Protein AF-A0A8T6N6T1-F1 (afdb_monomer)

Radius of gyration: 83.85 Å; Cα contacts (8 Å, |Δi|>4): 347; chains: 1; bounding box: 150×53×202 Å

Secondary structure (DSSP, 8-state):
------EEEEESSSPPTTSS-TTEEEEETTTTEEEEEETTTTEEEE-S-----GGGS-GGGS-HHHHHHH--SS-TT---HHHHHHHHHHHHHHHHHHHHHHHHHHHHHHHHHHHHHHHHHHHHHHHHHHHHHHHHHHHHHHHHHHHHHHHHHHHHHHHHHHHHHHHHHHHHHHHHHHHHTT-EEEEEEETTTTEEEEE-HHHHHTT--BTSPPPPP-TTTTTEEEEEEE-EE-TTS----SS-TTTTTEEPTT-EEEE-SSS-EEEE----S---TTTS-S-TTSSHHHHHHHHTT--TT-----PPPP-

Mean predicted aligned error: 17.95 Å

Sequence (311 aa):
MANTTIISKVGSGKPATGQLQQGEIGIDIEGKKIWTWSSKDNDFIALSGGDINWNQIDPETFPDEITNILFPDGNPDYVDLTLLKAQVESNTGRIDALEAVVGDATGGLVKELEELKGKVNTNTANISKNTGDISGLSGRVGSAELAIEANYAAIELNAGDISTNAAEIERLEALINNSMTGLVLGGEYDAFQNKVVTCTNEGFAAGLKIGEALPAPSEATKGIYVIVTVEGPLSGTGTRAPNREEDGTIAHVGDWLVSDGIHGWLLFELGQQEVTFGMIGGSPYDNKALKDALDAKIDVDGTIVCGTYSS

Structure (mmCIF, N/CA/C/O backbone):
data_AF-A0A8T6N6T1-F1
#
_entry.id   AF-A0A8T6N6T1-F1
#
loop_
_atom_site.group_PDB
_atom_site.id
_atom_site.type_symbol
_atom_site.label_atom_id
_atom_site.label_alt_id
_atom_site.label_comp_id
_atom_site.label_asym_id
_atom_site.label_entity_id
_atom_site.label_seq_id
_atom_site.pdbx_PDB_ins_code
_atom_site.Cartn_x
_atom_site.Cartn_y
_atom_site.Cartn_z
_atom_site.occupancy
_atom_site.B_iso_or_equiv
_atom_site.auth_seq_id
_atom_site.auth_comp_id
_atom_site.auth_asym_id
_atom_site.auth_atom_id
_atom_site.pdbx_PDB_model_num
ATOM 1 N N . MET A 1 1 ? -72.575 13.798 122.031 1.00 49.69 1 MET A N 1
ATOM 2 C CA . MET A 1 1 ? -71.931 12.649 121.363 1.00 49.69 1 MET A CA 1
ATOM 3 C C . MET A 1 1 ? -70.988 12.037 122.376 1.00 49.69 1 MET A C 1
ATOM 5 O O . MET A 1 1 ? -70.246 12.791 122.992 1.00 49.69 1 MET A O 1
ATOM 9 N N . ALA A 1 2 ? -71.109 10.741 122.661 1.00 59.53 2 ALA A N 1
ATOM 10 C CA . ALA A 1 2 ? -70.215 10.093 123.616 1.00 59.53 2 ALA A CA 1
ATOM 11 C C . ALA A 1 2 ? -68.794 10.114 123.041 1.00 59.53 2 ALA A C 1
ATOM 13 O O . ALA A 1 2 ? -68.594 9.709 121.895 1.00 59.53 2 ALA A O 1
ATOM 14 N N . ASN A 1 3 ? -67.825 10.616 123.807 1.00 69.88 3 ASN A N 1
ATOM 15 C CA . ASN A 1 3 ? -66.425 10.546 123.407 1.00 69.88 3 ASN A CA 1
ATOM 16 C C . ASN A 1 3 ? -66.057 9.065 123.286 1.00 69.88 3 ASN A C 1
ATOM 18 O O . ASN A 1 3 ? -66.109 8.330 124.270 1.00 69.88 3 ASN A O 1
ATOM 22 N N . THR A 1 4 ? -65.746 8.622 122.070 1.00 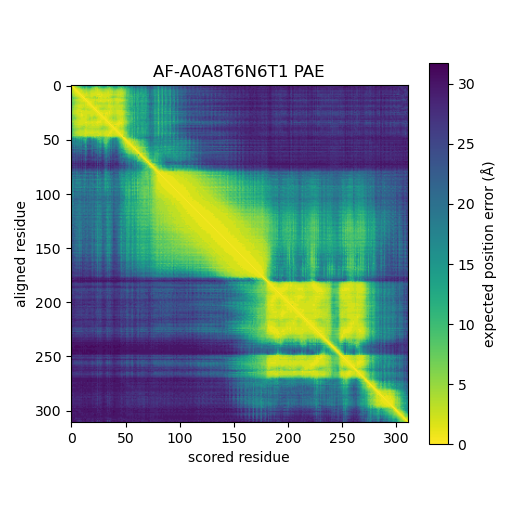78.00 4 THR A N 1
ATOM 23 C CA . THR A 1 4 ? -65.255 7.264 121.841 1.00 78.00 4 THR A CA 1
ATOM 24 C C . THR A 1 4 ? -63.750 7.292 122.038 1.00 78.00 4 THR A C 1
ATOM 26 O O . THR A 1 4 ? -63.032 7.926 121.268 1.00 78.00 4 THR A O 1
ATOM 29 N N . THR A 1 5 ? -63.278 6.637 123.093 1.00 79.75 5 THR A N 1
ATOM 30 C CA . THR A 1 5 ? -61.847 6.489 123.353 1.00 79.75 5 THR A CA 1
ATOM 31 C C . THR A 1 5 ? -61.359 5.231 122.652 1.00 79.75 5 THR A C 1
ATOM 33 O O . THR A 1 5 ? -61.767 4.130 123.014 1.00 79.75 5 THR A O 1
ATOM 36 N N . ILE A 1 6 ? -60.482 5.391 121.663 1.00 82.44 6 ILE A N 1
ATOM 37 C CA . ILE A 1 6 ? -59.757 4.268 121.063 1.00 82.44 6 ILE A CA 1
ATOM 38 C C . ILE A 1 6 ? -58.488 4.054 121.879 1.00 82.44 6 ILE A C 1
ATOM 40 O O . ILE A 1 6 ? -57.682 4.971 122.039 1.00 82.44 6 ILE A O 1
ATOM 44 N N . ILE A 1 7 ? -58.321 2.842 122.400 1.00 86.19 7 ILE A N 1
ATOM 45 C CA . ILE A 1 7 ? -57.118 2.452 123.128 1.00 86.19 7 ILE A CA 1
ATOM 46 C C . ILE A 1 7 ? -56.202 1.721 122.151 1.00 86.19 7 ILE A C 1
ATOM 48 O O . ILE A 1 7 ? -56.531 0.639 121.660 1.00 86.19 7 ILE A O 1
ATOM 52 N N . SER A 1 8 ? -55.044 2.322 121.893 1.00 88.88 8 SER A N 1
ATOM 53 C CA . SER A 1 8 ? -53.993 1.725 121.074 1.00 88.88 8 SER A CA 1
ATOM 54 C C . SER A 1 8 ? -52.876 1.203 121.965 1.00 88.88 8 SER A C 1
ATOM 56 O O . SER A 1 8 ? -52.362 1.923 122.822 1.00 88.88 8 SER A O 1
ATOM 58 N N . LYS A 1 9 ? -52.478 -0.047 121.739 1.00 91.81 9 LYS A N 1
ATOM 59 C CA . LYS A 1 9 ? -51.336 -0.689 122.388 1.00 91.81 9 LYS A CA 1
ATOM 60 C C . LYS A 1 9 ? -50.293 -1.021 121.336 1.00 91.81 9 LYS A C 1
ATOM 62 O O . LYS A 1 9 ? -50.621 -1.448 120.234 1.00 91.81 9 LYS A O 1
ATOM 67 N N . VAL A 1 10 ? -49.032 -0.811 121.676 1.00 88.88 10 VAL A N 1
ATOM 68 C CA . VAL A 1 10 ? -47.911 -0.966 120.750 1.00 88.88 10 VAL A CA 1
ATOM 69 C C . VAL A 1 10 ? -46.999 -2.070 121.262 1.00 88.88 10 VAL A C 1
ATOM 71 O O . VAL A 1 10 ? -46.703 -2.115 122.456 1.00 88.88 10 VAL A O 1
ATOM 74 N N . GLY A 1 11 ? -46.559 -2.949 120.365 1.00 89.62 11 GLY A N 1
ATOM 75 C CA . GLY A 1 11 ? -45.642 -4.039 120.681 1.00 89.62 11 GLY A CA 1
ATOM 76 C C . GLY A 1 11 ? -44.867 -4.532 119.459 1.00 89.62 11 GLY A C 1
ATOM 77 O O . GLY A 1 11 ? -45.033 -4.034 118.345 1.00 89.62 11 GLY A O 1
ATOM 78 N N . SER A 1 12 ? -43.997 -5.509 119.694 1.00 86.62 12 SER A N 1
ATOM 79 C CA . SER A 1 12 ? -43.176 -6.191 118.689 1.00 86.62 12 SER A CA 1
ATOM 80 C C . SER A 1 12 ? -43.637 -7.649 118.578 1.00 86.62 12 SER A C 1
ATOM 82 O O . SER A 1 12 ? -43.345 -8.454 119.466 1.00 86.62 12 SER A O 1
ATOM 84 N N . GLY A 1 13 ? -44.417 -7.961 117.538 1.00 86.88 13 GLY A N 1
ATOM 85 C CA . GLY A 1 13 ? -45.045 -9.262 117.285 1.00 86.88 13 GLY A CA 1
ATOM 86 C C . GLY A 1 13 ? -46.577 -9.280 117.437 1.00 86.88 13 GLY A C 1
ATOM 87 O O . GLY A 1 13 ? -47.185 -8.356 117.987 1.00 86.88 13 GLY A O 1
ATOM 88 N N . LYS A 1 14 ? -47.215 -10.367 116.963 1.00 89.44 14 LYS A N 1
ATOM 89 C CA . LYS A 1 14 ? -48.659 -10.622 117.152 1.00 89.44 14 LYS A CA 1
ATOM 90 C C . LYS A 1 14 ? -48.977 -10.609 118.661 1.00 89.44 14 LYS A C 1
ATOM 92 O O . LYS A 1 14 ? -48.315 -11.338 119.402 1.00 89.44 14 LYS A O 1
ATOM 97 N N . PRO A 1 15 ? -49.982 -9.841 119.126 1.00 91.06 15 PRO A N 1
ATOM 98 C CA . PRO A 1 15 ? -50.353 -9.815 120.540 1.00 91.06 15 PRO A CA 1
ATOM 99 C C . PRO A 1 15 ? -50.695 -11.215 121.075 1.00 91.06 15 PRO A C 1
ATOM 101 O O . PRO A 1 15 ? -51.321 -12.016 120.379 1.00 91.06 15 PRO A O 1
ATOM 104 N N . ALA A 1 16 ? -50.298 -11.515 122.312 1.00 89.44 16 ALA A N 1
ATOM 105 C CA . ALA A 1 16 ? -50.643 -12.760 122.998 1.00 89.44 16 ALA A CA 1
ATOM 106 C C . ALA A 1 16 ? -52.022 -12.667 123.673 1.00 89.44 16 ALA A C 1
ATOM 108 O O . ALA A 1 16 ? -52.497 -11.577 124.006 1.00 89.44 16 ALA A O 1
ATOM 109 N N . THR A 1 17 ? -52.673 -13.811 123.906 1.00 85.25 17 THR A N 1
ATOM 110 C CA . THR A 1 17 ? -54.003 -13.880 124.533 1.00 85.25 17 THR A CA 1
ATOM 111 C C . THR A 1 17 ? -54.052 -13.077 125.837 1.00 85.25 17 THR A C 1
ATOM 113 O O . THR A 1 17 ? -53.202 -13.233 126.711 1.00 85.25 17 THR A O 1
ATOM 116 N N . GLY A 1 18 ? -55.054 -12.202 125.957 1.00 82.44 18 GLY A N 1
ATOM 117 C CA . GLY A 1 18 ? -55.235 -11.313 127.109 1.00 82.44 18 GLY A CA 1
ATOM 118 C C . GLY A 1 18 ? -54.502 -9.967 127.022 1.00 82.44 18 GLY A C 1
ATOM 119 O O . GLY A 1 18 ? -54.732 -9.112 127.874 1.00 82.44 18 GLY A O 1
ATOM 120 N N . GLN A 1 19 ? -53.662 -9.735 126.005 1.00 88.69 19 GLN A N 1
ATOM 121 C CA . GLN A 1 19 ? -52.962 -8.452 125.836 1.00 88.69 19 GLN A CA 1
ATOM 122 C C . GLN A 1 19 ? -53.812 -7.368 125.155 1.00 88.69 19 GLN A C 1
ATOM 124 O O . GLN A 1 19 ? -53.632 -6.184 125.462 1.00 88.69 19 GLN A O 1
ATOM 129 N N . LEU A 1 20 ? -54.759 -7.755 124.292 1.00 88.81 20 LEU A N 1
ATOM 130 C CA . LEU A 1 20 ? -55.808 -6.866 123.779 1.00 88.81 20 LEU A CA 1
ATOM 131 C C . LEU A 1 20 ? -57.185 -7.322 124.253 1.00 88.81 20 LEU A C 1
ATOM 133 O O . LEU A 1 20 ? -57.474 -8.517 124.305 1.00 88.81 20 LEU A O 1
ATOM 137 N N . GLN A 1 21 ? -58.037 -6.349 124.542 1.00 88.38 21 GLN A N 1
ATOM 138 C CA . GLN A 1 21 ? -59.468 -6.522 124.741 1.00 88.38 21 GLN A CA 1
ATOM 139 C C . GLN A 1 21 ? -60.235 -6.111 123.479 1.00 88.38 21 GLN A C 1
ATOM 141 O O . GLN A 1 21 ? -59.702 -5.458 122.579 1.00 88.38 21 GLN A O 1
ATOM 146 N N . GLN A 1 22 ? -61.507 -6.503 123.398 1.00 85.56 22 GLN A N 1
ATOM 147 C CA . GLN A 1 22 ? -62.361 -6.111 122.280 1.00 85.56 22 GLN A CA 1
ATOM 148 C C . GLN A 1 22 ? -62.481 -4.581 122.211 1.00 85.56 22 GLN A C 1
ATOM 150 O O . GLN A 1 22 ? -62.764 -3.933 123.215 1.00 85.56 22 GLN A O 1
ATOM 155 N N . GLY A 1 23 ? -62.284 -4.019 121.017 1.00 81.31 23 GLY A N 1
ATOM 156 C CA . GLY A 1 23 ? -62.289 -2.569 120.795 1.00 81.31 23 GLY A CA 1
ATOM 157 C C . GLY A 1 23 ? -60.928 -1.890 120.990 1.00 81.31 23 GLY A C 1
ATOM 158 O O . GLY A 1 23 ? -60.810 -0.700 120.710 1.00 81.31 23 GLY A O 1
ATOM 159 N N . GLU A 1 24 ? -59.895 -2.628 121.408 1.00 91.12 24 GLU A N 1
ATOM 160 C CA . GLU A 1 24 ? -58.514 -2.143 121.409 1.00 91.12 24 GLU A CA 1
ATOM 161 C C . GLU A 1 24 ? -57.806 -2.468 120.084 1.00 91.12 24 GLU A C 1
ATOM 163 O O . GLU A 1 24 ? -58.109 -3.460 119.405 1.00 91.12 24 GLU A O 1
ATOM 168 N N . ILE A 1 25 ? -56.829 -1.630 119.733 1.00 91.19 25 ILE A N 1
ATOM 169 C CA . ILE A 1 25 ? -55.991 -1.799 118.544 1.00 91.19 25 ILE A CA 1
ATOM 170 C C . ILE A 1 25 ? -54.566 -2.127 118.984 1.00 91.19 25 ILE A C 1
ATOM 172 O O . ILE A 1 25 ? -53.943 -1.364 119.720 1.00 91.19 25 ILE A O 1
ATOM 176 N N . GLY A 1 26 ? -54.040 -3.254 118.513 1.00 91.56 26 GLY A N 1
ATOM 177 C CA . GLY A 1 26 ? -52.629 -3.602 118.633 1.00 91.56 26 GLY A CA 1
ATOM 178 C C . GLY A 1 26 ? -51.864 -3.170 117.397 1.00 91.56 26 GLY A C 1
ATOM 179 O O . GLY A 1 26 ? -52.211 -3.564 116.288 1.00 91.56 26 GLY A O 1
ATOM 180 N N . ILE A 1 27 ? -50.805 -2.396 117.576 1.00 89.94 27 ILE A N 1
ATOM 181 C CA . ILE A 1 27 ? -49.877 -2.046 116.504 1.00 89.94 27 ILE A CA 1
ATOM 182 C C . ILE A 1 27 ? -48.635 -2.912 116.685 1.00 89.94 27 ILE A C 1
ATOM 184 O O . ILE A 1 27 ? -47.878 -2.727 117.640 1.00 89.94 27 ILE A O 1
ATOM 188 N N . ASP A 1 28 ? -48.455 -3.862 115.772 1.00 89.56 28 ASP A N 1
ATOM 189 C CA . ASP A 1 28 ? -47.263 -4.694 115.675 1.00 89.56 28 ASP A CA 1
ATOM 190 C C . ASP A 1 28 ? -46.253 -3.995 114.763 1.00 89.56 28 ASP A C 1
ATOM 192 O O . ASP A 1 28 ? -46.389 -3.979 113.534 1.00 89.56 28 ASP A O 1
ATOM 196 N N . ILE A 1 29 ? -45.249 -3.380 115.386 1.00 85.12 29 ILE A N 1
ATOM 197 C CA . ILE A 1 29 ? -44.227 -2.603 114.678 1.00 85.12 29 ILE A CA 1
ATOM 198 C C . ILE A 1 29 ? -43.318 -3.516 113.849 1.00 85.12 29 ILE A C 1
ATOM 200 O O . ILE A 1 29 ? -42.903 -3.141 112.752 1.00 85.12 29 ILE A O 1
ATOM 204 N N . GLU A 1 30 ? -43.013 -4.709 114.354 1.00 86.56 30 GLU A N 1
ATOM 205 C CA . GLU A 1 30 ? -42.049 -5.616 113.731 1.00 86.56 30 GLU A CA 1
ATOM 206 C C . GLU A 1 30 ? -42.687 -6.387 112.571 1.00 86.56 30 GLU A C 1
ATOM 208 O O . GLU A 1 30 ? -42.145 -6.415 111.466 1.00 86.56 30 GLU A O 1
ATOM 213 N N . GLY A 1 31 ? -43.892 -6.920 112.783 1.00 81.38 31 GLY A N 1
ATOM 214 C CA . GLY A 1 31 ? -44.682 -7.576 111.744 1.00 81.38 31 GLY A CA 1
ATOM 215 C C . GLY A 1 31 ? -45.330 -6.611 110.749 1.00 81.38 31 GLY A C 1
ATOM 216 O O . GLY A 1 31 ? -45.895 -7.072 109.758 1.00 81.38 31 GLY A O 1
ATOM 217 N N . LYS A 1 32 ? -45.251 -5.290 110.993 1.00 86.88 32 LYS A N 1
ATOM 218 C CA . LYS A 1 32 ? -45.891 -4.211 110.212 1.00 86.88 32 LYS A CA 1
ATOM 219 C C . LYS A 1 32 ? -47.392 -4.435 110.012 1.00 86.88 32 LYS A C 1
ATOM 221 O O . LYS A 1 32 ? -47.942 -4.172 108.941 1.00 86.88 32 LYS A O 1
ATOM 226 N N . LYS A 1 33 ? -48.052 -4.940 111.053 1.00 88.00 33 LYS A N 1
ATOM 227 C CA . LYS A 1 33 ? -49.470 -5.304 111.034 1.00 88.00 33 LYS A CA 1
ATOM 228 C C . LYS A 1 33 ? -50.233 -4.584 112.133 1.00 88.00 33 LYS A C 1
ATOM 230 O O . LYS A 1 33 ? -49.709 -4.273 113.199 1.00 88.00 33 LYS A O 1
ATOM 235 N N . ILE A 1 34 ? -51.500 -4.328 111.861 1.00 91.12 34 ILE A N 1
ATO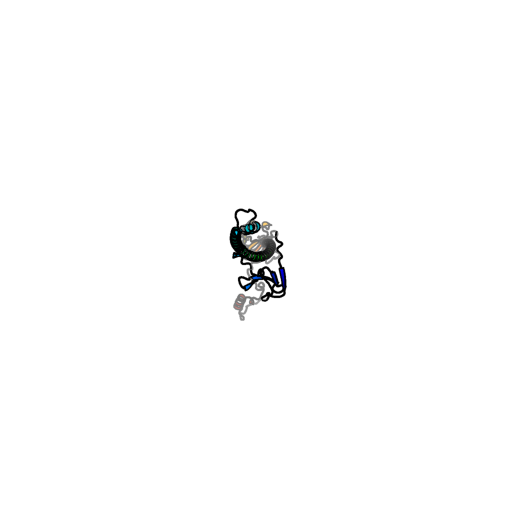M 236 C CA . ILE A 1 34 ? -52.461 -3.825 112.830 1.00 91.12 34 ILE A CA 1
ATOM 237 C C . ILE A 1 34 ? -53.355 -4.999 113.203 1.00 91.12 34 ILE A C 1
ATOM 239 O O . ILE A 1 34 ? -53.847 -5.704 112.326 1.00 91.12 34 ILE A O 1
ATOM 243 N N . TRP A 1 35 ? -53.555 -5.211 114.495 1.00 90.25 35 TRP A N 1
ATOM 244 C CA . TRP A 1 35 ? -54.325 -6.313 115.051 1.00 90.25 35 TRP A CA 1
ATOM 245 C C . TRP A 1 35 ? -55.493 -5.784 115.882 1.00 90.25 35 TRP A C 1
ATOM 247 O O . TRP A 1 35 ? -55.389 -4.745 116.534 1.00 90.25 35 TRP A O 1
ATOM 257 N N . THR A 1 36 ? -56.590 -6.529 115.926 1.00 91.62 36 THR A N 1
ATOM 258 C CA . THR A 1 36 ? -57.654 -6.336 116.922 1.00 91.62 36 THR A CA 1
ATOM 259 C C . THR A 1 36 ? -58.116 -7.683 117.468 1.00 91.62 36 THR A C 1
ATOM 261 O O . THR A 1 36 ? -57.915 -8.713 116.824 1.00 91.62 36 THR A O 1
ATOM 264 N N . TRP A 1 37 ? -58.703 -7.693 118.663 1.00 90.81 37 TRP A N 1
ATOM 265 C CA . TRP A 1 37 ? -59.234 -8.905 119.285 1.00 90.81 37 TRP A CA 1
ATOM 266 C C . TRP A 1 37 ? -60.720 -9.090 118.961 1.00 90.81 37 TRP A C 1
ATOM 268 O O . TRP A 1 37 ? -61.542 -8.225 119.280 1.00 90.81 37 TRP A O 1
ATOM 278 N N . SER A 1 38 ? -61.074 -10.240 118.379 1.00 87.31 38 SER A N 1
ATOM 279 C CA . SER A 1 38 ? -62.467 -10.651 118.189 1.00 87.31 38 SER A CA 1
ATOM 280 C C . SER A 1 38 ? -62.893 -11.550 119.344 1.00 87.31 38 SER A C 1
ATOM 282 O O . SER A 1 38 ? -62.460 -12.693 119.451 1.00 87.31 38 SER A O 1
ATOM 284 N N . SER A 1 39 ? -63.790 -11.062 120.203 1.00 83.12 39 SER A N 1
ATOM 285 C CA . SER A 1 39 ? -64.393 -11.886 121.262 1.00 83.12 39 SER A CA 1
ATOM 286 C C . SER A 1 39 ? -65.313 -12.978 120.710 1.00 83.12 39 SER A C 1
ATOM 288 O O . SER A 1 39 ? -65.540 -13.980 121.382 1.00 83.12 39 SER A O 1
ATOM 290 N N . LYS A 1 40 ? -65.827 -12.795 119.487 1.00 85.50 40 LYS A N 1
ATOM 291 C CA . LYS A 1 40 ? -66.682 -13.765 118.799 1.00 85.50 40 LYS A CA 1
ATOM 292 C C . LYS A 1 40 ? -65.887 -14.985 118.342 1.00 85.50 40 LYS A C 1
ATOM 294 O O . LYS A 1 40 ? -66.343 -16.108 118.531 1.00 85.50 40 LYS A O 1
ATOM 299 N N . ASP A 1 41 ? -64.716 -14.746 117.759 1.00 82.56 41 ASP A N 1
ATOM 300 C CA . ASP A 1 41 ? -63.878 -15.801 117.178 1.00 82.56 41 ASP A CA 1
ATOM 301 C C . ASP A 1 41 ? -62.783 -16.270 118.151 1.00 82.56 41 ASP A C 1
ATOM 303 O O . ASP A 1 41 ? -62.103 -17.259 117.894 1.00 82.56 41 ASP A O 1
ATOM 307 N N . ASN A 1 42 ? -62.640 -15.576 119.289 1.00 84.50 42 ASN A N 1
ATOM 308 C CA . ASN A 1 42 ? -61.633 -15.813 120.322 1.00 84.50 42 ASN A CA 1
ATOM 309 C C . ASN A 1 42 ? -60.192 -15.844 119.761 1.00 84.50 42 ASN A C 1
ATOM 311 O O . ASN A 1 42 ? -59.352 -16.612 120.234 1.00 84.50 42 ASN A O 1
ATOM 315 N N . ASP A 1 43 ? -59.918 -15.009 118.750 1.00 87.94 43 ASP A N 1
ATOM 316 C CA . ASP A 1 43 ? -58.611 -14.840 118.096 1.00 87.94 43 ASP A CA 1
ATOM 317 C C . ASP A 1 43 ? -58.400 -13.377 117.645 1.00 87.94 43 ASP A C 1
ATOM 319 O O . ASP A 1 43 ? -59.307 -12.535 117.668 1.00 87.94 43 ASP A O 1
ATOM 323 N N . PHE A 1 44 ? -57.171 -13.066 117.237 1.00 87.62 44 PHE A N 1
ATOM 324 C CA . PHE A 1 44 ? -56.762 -11.779 116.693 1.00 87.62 44 PHE A CA 1
ATOM 325 C C . PHE A 1 44 ? -56.944 -11.713 115.175 1.00 87.62 44 PHE A C 1
ATOM 327 O O . PHE A 1 44 ? -56.461 -12.575 114.440 1.00 87.62 44 PHE A O 1
ATOM 334 N N . ILE A 1 45 ? -57.535 -10.617 114.702 1.00 85.56 45 ILE A N 1
ATOM 335 C CA . ILE A 1 45 ? -57.734 -10.320 113.280 1.00 85.56 45 ILE A CA 1
ATOM 336 C C . ILE A 1 45 ? -56.681 -9.305 112.829 1.00 85.56 45 ILE A C 1
ATOM 338 O O . ILE A 1 45 ? -56.519 -8.263 113.469 1.00 85.56 45 ILE A O 1
ATOM 342 N N . ALA A 1 46 ? -55.980 -9.593 111.728 1.00 87.12 46 ALA A N 1
ATOM 343 C CA . ALA A 1 46 ? -55.094 -8.630 111.076 1.00 87.12 46 ALA A CA 1
ATOM 344 C C . ALA A 1 46 ? -55.926 -7.646 110.240 1.00 87.12 46 ALA A C 1
ATOM 346 O O . ALA A 1 46 ? -56.613 -8.046 109.305 1.00 87.12 46 ALA A O 1
ATOM 347 N N . LEU A 1 47 ? -55.854 -6.363 110.578 1.00 83.50 47 LEU A N 1
ATOM 348 C CA . LEU A 1 47 ? -56.520 -5.261 109.880 1.00 83.50 47 LEU A CA 1
ATOM 349 C C . LEU A 1 47 ? -55.635 -4.623 108.799 1.00 83.50 47 LEU A C 1
ATOM 351 O O . LEU A 1 47 ? -56.110 -3.802 108.020 1.00 83.50 47 LEU A O 1
ATOM 355 N N . SER A 1 48 ? -54.349 -4.976 108.744 1.00 78.88 48 SER A N 1
ATOM 356 C CA . SER A 1 48 ? -53.423 -4.523 107.705 1.00 78.88 48 SER A CA 1
ATOM 357 C C . SER A 1 48 ? -52.453 -5.630 107.280 1.00 78.88 48 SER A C 1
ATOM 359 O O . SER A 1 48 ? -52.285 -6.634 107.977 1.00 78.88 48 SER A O 1
ATOM 361 N N . GLY A 1 49 ? -51.814 -5.448 106.119 1.00 68.88 49 GLY A N 1
ATOM 362 C CA . GLY A 1 49 ? -50.766 -6.345 105.620 1.00 68.88 49 GLY A CA 1
ATOM 363 C C . GLY A 1 49 ? -51.262 -7.644 104.971 1.00 68.88 49 GLY A C 1
ATOM 364 O O . GLY A 1 49 ? -50.534 -8.635 105.002 1.00 68.88 49 GLY A O 1
ATOM 365 N N . GLY A 1 50 ? -52.484 -7.658 104.430 1.00 68.75 50 GLY A N 1
ATOM 366 C CA . GLY A 1 50 ? -52.931 -8.668 103.463 1.00 68.75 50 GLY A CA 1
ATOM 367 C C . GLY A 1 50 ? -52.716 -8.187 102.025 1.00 68.75 50 GLY A C 1
ATOM 368 O O . GLY A 1 50 ? -52.715 -6.978 101.784 1.00 68.75 50 GLY A O 1
ATOM 369 N N . ASP A 1 51 ? -52.540 -9.115 101.083 1.00 64.75 51 ASP A N 1
ATOM 370 C CA . ASP A 1 51 ? -52.557 -8.801 99.652 1.00 64.75 51 ASP A CA 1
ATOM 371 C C . ASP A 1 51 ? -53.915 -8.190 99.280 1.00 64.75 51 ASP A C 1
ATOM 373 O O . ASP A 1 51 ? -54.964 -8.688 99.699 1.00 64.75 51 ASP A O 1
ATOM 377 N N . ILE A 1 52 ? -53.907 -7.103 98.503 1.00 69.81 52 ILE A N 1
ATOM 378 C CA . ILE A 1 52 ? -55.145 -6.512 97.987 1.00 69.81 52 ILE A CA 1
ATOM 379 C C . ILE A 1 52 ? -55.767 -7.526 97.028 1.00 69.81 52 ILE A C 1
ATOM 381 O O . ILE A 1 52 ? -55.270 -7.750 95.924 1.00 69.81 52 ILE A O 1
ATOM 385 N N . ASN A 1 53 ? -56.866 -8.146 97.449 1.00 64.75 53 ASN A N 1
ATOM 386 C CA . ASN A 1 53 ? -57.683 -8.949 96.560 1.00 64.75 53 ASN A CA 1
ATOM 387 C C . ASN A 1 53 ? -58.532 -8.000 95.712 1.00 64.75 53 ASN A C 1
ATOM 389 O O . ASN A 1 53 ? -59.598 -7.558 96.138 1.00 64.75 53 ASN A O 1
ATOM 393 N N . TRP A 1 54 ? -58.045 -7.685 94.513 1.00 63.56 54 TRP A N 1
ATOM 394 C CA . TRP A 1 54 ? -58.704 -6.777 93.571 1.00 63.56 54 TRP A CA 1
ATOM 395 C C . TRP A 1 54 ? -60.148 -7.183 93.232 1.00 63.56 54 TRP A C 1
ATOM 397 O O . TRP A 1 54 ? -60.942 -6.319 92.889 1.00 63.56 54 TRP A O 1
ATOM 407 N N . ASN A 1 55 ? -60.533 -8.451 93.434 1.00 66.81 55 ASN A N 1
ATOM 408 C CA . ASN A 1 55 ? -61.915 -8.917 93.258 1.00 66.81 55 ASN A CA 1
ATOM 409 C C . ASN A 1 55 ? -62.889 -8.396 94.337 1.00 66.81 55 ASN A C 1
ATOM 411 O O . ASN A 1 55 ? -64.088 -8.642 94.243 1.00 66.81 55 ASN A O 1
ATOM 415 N N . GLN A 1 56 ? -62.387 -7.742 95.391 1.00 62.34 56 GLN A N 1
ATOM 416 C CA . GLN A 1 56 ? -63.192 -7.097 96.436 1.00 62.34 56 GLN A CA 1
ATOM 417 C C . GLN A 1 56 ? -63.404 -5.597 96.185 1.00 62.34 56 GLN A C 1
ATOM 419 O O . GLN A 1 56 ? -64.120 -4.957 96.953 1.00 62.34 56 GLN A O 1
ATOM 424 N N . ILE A 1 57 ? -62.777 -5.034 95.148 1.00 69.31 57 ILE A N 1
ATOM 425 C CA . ILE A 1 57 ? -62.976 -3.648 94.725 1.00 69.31 57 ILE A CA 1
ATOM 426 C C . ILE A 1 57 ? -64.009 -3.667 93.600 1.00 69.31 57 ILE A C 1
ATOM 428 O O . ILE A 1 57 ? -63.813 -4.338 92.590 1.00 69.31 57 ILE A O 1
ATOM 432 N N . AS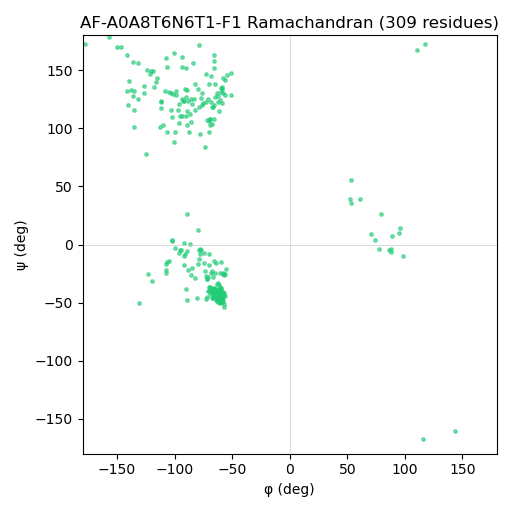P A 1 58 ? -65.121 -2.965 93.804 1.00 68.69 58 ASP A N 1
ATOM 433 C CA . ASP A 1 58 ? -66.194 -2.851 92.820 1.00 68.69 58 ASP A CA 1
ATOM 434 C C . ASP A 1 58 ? -65.693 -2.063 91.594 1.00 68.69 58 ASP A C 1
ATOM 436 O O . ASP A 1 58 ? -65.317 -0.894 91.749 1.00 68.69 58 ASP A O 1
ATOM 440 N N . PRO A 1 59 ? -65.668 -2.658 90.386 1.00 63.41 59 PRO A N 1
ATOM 441 C CA . PRO A 1 59 ? -65.212 -1.980 89.178 1.00 63.41 59 PRO A CA 1
ATOM 442 C C . PRO A 1 59 ? -66.000 -0.706 88.849 1.00 63.41 59 PRO A C 1
ATOM 444 O O . PRO A 1 59 ? -65.461 0.185 88.199 1.00 63.41 59 PRO A O 1
ATOM 447 N N . GLU A 1 60 ? -67.247 -0.584 89.317 1.00 64.19 60 GLU A N 1
ATOM 448 C CA . GLU A 1 60 ? -68.074 0.614 89.116 1.00 64.19 60 GLU A CA 1
ATOM 449 C C . GLU A 1 60 ? -67.686 1.778 90.045 1.00 64.19 60 GLU A C 1
ATOM 451 O O . GLU A 1 60 ? -68.205 2.884 89.917 1.00 64.19 60 GLU A O 1
ATOM 456 N N . THR A 1 61 ? -66.747 1.555 90.970 1.00 66.44 61 THR A N 1
ATOM 457 C CA . THR A 1 61 ? -66.227 2.583 91.889 1.00 66.44 61 THR A CA 1
ATOM 458 C C . THR A 1 61 ? -64.856 3.127 91.490 1.00 66.44 61 THR A C 1
ATOM 460 O O . THR A 1 61 ? -64.288 3.946 92.219 1.00 66.44 61 THR A O 1
ATOM 463 N N . PHE A 1 62 ? -64.309 2.704 90.343 1.00 64.75 62 PHE A N 1
ATOM 464 C CA . PHE A 1 62 ? -63.093 3.314 89.812 1.00 64.75 62 PHE A CA 1
ATOM 465 C C . PHE A 1 62 ? -63.353 4.792 89.466 1.00 64.75 62 PHE A C 1
ATOM 467 O O . PHE A 1 62 ? -64.324 5.081 88.771 1.00 64.75 62 PHE A O 1
ATOM 474 N N . PRO A 1 63 ? -62.497 5.730 89.915 1.00 65.94 63 PRO A N 1
ATOM 475 C CA . PRO A 1 63 ? -62.563 7.124 89.490 1.00 65.94 63 PRO A CA 1
ATOM 476 C C . PRO A 1 63 ? -62.508 7.244 87.965 1.00 65.94 63 PRO A C 1
ATOM 478 O O . PRO A 1 63 ? -61.786 6.481 87.314 1.00 65.94 63 PRO A O 1
ATOM 481 N N . ASP A 1 64 ? -63.213 8.228 87.407 1.00 59.47 64 ASP A N 1
ATOM 482 C CA . ASP A 1 64 ? -63.280 8.466 85.960 1.00 59.47 64 ASP A CA 1
ATOM 483 C C . ASP A 1 64 ? -61.889 8.678 85.329 1.00 59.47 64 ASP A C 1
ATOM 485 O O . ASP A 1 64 ? -61.659 8.378 84.155 1.00 59.47 64 ASP A O 1
ATOM 489 N N . GLU A 1 65 ? -60.910 9.150 86.110 1.00 61.66 65 GLU A N 1
ATOM 490 C CA . GLU A 1 65 ? -59.519 9.280 85.668 1.00 61.66 65 GLU A CA 1
ATOM 491 C C . GLU A 1 65 ? -58.820 7.926 85.440 1.00 61.66 65 GLU A C 1
ATOM 493 O O . GLU A 1 65 ? -57.873 7.850 84.658 1.00 61.66 65 GLU A O 1
ATOM 498 N N . ILE A 1 66 ? -59.282 6.856 86.097 1.00 57.97 66 ILE A N 1
ATOM 499 C CA . ILE A 1 66 ? -58.780 5.483 85.932 1.00 57.97 66 ILE A CA 1
ATOM 500 C C . ILE A 1 66 ? -59.556 4.755 84.825 1.00 57.97 66 I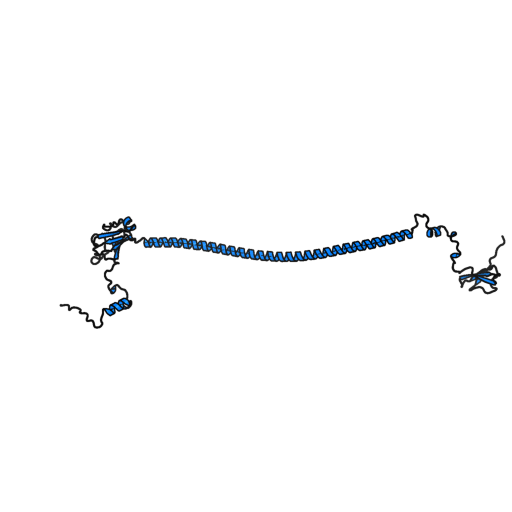LE A C 1
ATOM 502 O O . ILE A 1 66 ? -58.953 4.031 84.032 1.00 57.97 66 ILE A O 1
ATOM 506 N N . THR A 1 67 ? -60.871 4.963 84.711 1.00 53.59 67 THR A N 1
ATOM 507 C CA . THR A 1 67 ? -61.690 4.324 83.662 1.00 53.59 67 THR A CA 1
ATOM 508 C C . THR A 1 67 ? -61.425 4.900 82.268 1.00 53.59 67 THR A C 1
ATOM 510 O O . THR A 1 67 ? -61.444 4.136 81.306 1.00 53.59 67 THR A O 1
ATOM 513 N N . ASN A 1 68 ? -61.037 6.178 82.146 1.00 52.44 68 ASN A N 1
ATOM 514 C CA . ASN A 1 68 ? -60.575 6.787 80.884 1.00 52.44 68 ASN A CA 1
ATOM 515 C C . ASN A 1 68 ? -59.278 6.173 80.321 1.00 52.44 68 ASN A C 1
ATOM 517 O O . ASN A 1 68 ? -58.948 6.378 79.154 1.00 52.44 68 ASN A O 1
ATOM 521 N N . ILE A 1 69 ? -58.531 5.423 81.134 1.00 57.56 69 ILE A N 1
ATOM 522 C CA . ILE A 1 69 ? -57.375 4.640 80.676 1.00 57.56 69 ILE A CA 1
ATOM 523 C C . ILE A 1 69 ? -57.833 3.260 80.160 1.00 57.56 69 ILE A C 1
ATOM 525 O O . ILE A 1 69 ? -57.171 2.668 79.305 1.00 57.56 69 ILE A O 1
ATOM 529 N N . LEU A 1 70 ? -58.973 2.757 80.650 1.00 53.53 70 LEU A N 1
ATOM 530 C CA . LEU A 1 70 ? -59.398 1.361 80.529 1.00 53.53 70 LEU A CA 1
ATOM 531 C C . LEU A 1 70 ? -60.551 1.112 79.536 1.00 53.53 70 LEU A C 1
ATOM 533 O O . LEU A 1 70 ? -60.640 -0.008 79.035 1.00 53.53 70 LEU A O 1
ATOM 537 N N . PHE A 1 71 ? -61.408 2.097 79.225 1.00 58.84 71 PHE A N 1
ATOM 538 C CA . PHE A 1 71 ? -62.626 1.882 78.420 1.00 58.84 71 PHE A CA 1
ATOM 539 C C . PHE A 1 71 ? -62.828 2.965 77.332 1.00 58.84 71 PHE A C 1
ATOM 541 O O . PHE A 1 71 ? -62.997 4.138 77.668 1.00 58.84 71 PHE A O 1
ATOM 548 N N . PRO A 1 72 ? -62.787 2.610 76.030 1.00 56.31 72 PRO A N 1
ATOM 549 C CA . PRO A 1 72 ? -62.636 3.571 74.941 1.00 56.31 72 PRO A CA 1
ATOM 550 C C . PRO A 1 72 ? -63.960 3.896 74.236 1.00 56.31 72 PRO A C 1
ATOM 552 O O . PRO A 1 72 ? -64.261 3.331 73.189 1.00 56.31 72 PRO A O 1
ATOM 555 N N . ASP A 1 73 ? -64.698 4.894 74.719 1.00 52.06 73 ASP A N 1
ATOM 556 C CA . ASP A 1 73 ? -65.894 5.377 74.020 1.00 52.06 73 ASP A CA 1
ATOM 557 C C . ASP A 1 73 ? -65.783 6.894 73.767 1.00 52.06 73 ASP A C 1
ATOM 559 O O . ASP A 1 73 ? -66.388 7.719 74.446 1.00 52.06 73 ASP A O 1
ATOM 563 N N . GLY A 1 74 ? -64.991 7.276 72.753 1.00 58.41 74 GLY A N 1
ATOM 564 C CA . GLY A 1 74 ? -65.114 8.586 72.091 1.00 58.41 74 GLY A CA 1
ATOM 565 C C . GLY A 1 74 ? -64.204 9.733 72.552 1.00 58.41 74 GLY A C 1
ATOM 566 O O . GLY A 1 74 ? -64.461 10.873 72.167 1.00 58.41 74 GLY A O 1
ATOM 567 N N . ASN A 1 75 ? -63.137 9.479 73.317 1.00 59.72 75 ASN A N 1
ATOM 568 C CA . ASN A 1 75 ? -62.154 10.518 73.651 1.00 59.72 75 ASN A CA 1
ATOM 569 C C . ASN A 1 75 ? -61.120 10.699 72.507 1.00 59.72 75 ASN A C 1
ATOM 571 O O . ASN A 1 75 ? -60.358 9.767 72.244 1.00 59.72 75 ASN A O 1
ATOM 575 N N . PRO A 1 76 ? -61.056 11.865 71.828 1.00 58.66 76 PRO A N 1
ATOM 576 C CA . PRO A 1 76 ? -60.125 12.117 70.718 1.00 58.66 76 PRO A CA 1
ATOM 577 C C . PRO A 1 76 ? -58.642 12.133 71.123 1.00 58.66 76 PRO A C 1
ATOM 579 O O . PRO A 1 76 ? -57.786 12.041 70.245 1.00 58.66 76 PRO A O 1
ATOM 582 N N . ASP A 1 77 ? -58.337 12.207 72.423 1.00 59.41 77 ASP A N 1
ATOM 583 C CA . ASP A 1 77 ? -56.968 12.146 72.950 1.00 59.41 77 ASP A CA 1
ATOM 584 C C . ASP A 1 77 ? -56.525 10.709 73.311 1.00 59.41 77 ASP A C 1
ATOM 586 O O . ASP A 1 77 ? -55.405 10.500 73.783 1.00 59.41 77 ASP A O 1
ATOM 590 N N . TYR A 1 78 ? -57.381 9.700 73.085 1.00 66.62 78 TYR A N 1
ATOM 591 C CA . TYR A 1 78 ? -57.075 8.291 73.349 1.00 66.62 78 TYR A CA 1
ATOM 592 C C . TYR A 1 78 ? -56.462 7.595 72.125 1.00 66.62 78 TYR A C 1
ATOM 594 O O . TYR A 1 78 ? -56.971 7.684 71.007 1.00 66.62 78 TYR A O 1
ATOM 602 N N . VAL A 1 79 ? -55.383 6.838 72.342 1.00 69.94 79 VAL A N 1
ATOM 603 C CA . VAL A 1 79 ? -54.768 6.001 71.304 1.00 69.94 79 VAL A CA 1
ATOM 604 C C . VAL A 1 79 ? -55.406 4.616 71.333 1.00 69.94 79 VAL A C 1
ATOM 606 O O . VAL A 1 79 ? -55.154 3.828 72.243 1.00 69.94 79 VAL A O 1
ATOM 609 N N . ASP A 1 80 ? -56.185 4.286 70.304 1.00 79.56 80 ASP A N 1
ATOM 610 C CA . ASP A 1 80 ? -56.666 2.921 70.089 1.00 79.56 80 ASP A CA 1
ATOM 611 C C . ASP A 1 80 ? -55.487 1.997 69.733 1.00 79.56 80 ASP A C 1
ATOM 613 O O . ASP A 1 80 ? -54.962 1.997 68.613 1.00 79.56 80 ASP A O 1
ATOM 617 N N . LEU A 1 81 ? -55.063 1.192 70.708 1.00 83.56 81 LEU A N 1
ATOM 618 C CA . LEU A 1 81 ? -53.956 0.247 70.563 1.00 83.56 81 LEU A CA 1
ATOM 619 C C . LEU A 1 81 ? -54.245 -0.863 69.542 1.00 83.56 81 LEU A C 1
ATOM 621 O O . LEU A 1 81 ? -53.305 -1.419 68.972 1.00 83.56 81 LEU A O 1
ATOM 625 N N . THR A 1 82 ? -55.515 -1.176 69.276 1.00 85.56 82 THR A N 1
ATOM 626 C CA . THR A 1 82 ? -55.914 -2.175 68.275 1.00 85.56 82 THR A CA 1
ATOM 627 C C . THR A 1 82 ? -55.697 -1.630 66.869 1.00 85.56 82 THR A C 1
ATOM 629 O O . THR A 1 82 ? -55.073 -2.295 66.039 1.00 85.56 82 THR A O 1
ATOM 632 N N . LEU A 1 83 ? -56.144 -0.396 66.612 1.00 87.88 83 LEU A N 1
ATOM 633 C CA . LEU A 1 83 ? -55.894 0.289 65.341 1.00 87.88 83 LEU A CA 1
ATOM 634 C C . LEU A 1 83 ? -54.401 0.546 65.127 1.00 87.88 83 LEU A C 1
ATOM 636 O O . LEU A 1 83 ? -53.888 0.297 64.035 1.00 87.88 83 LEU A O 1
ATOM 640 N N . LEU A 1 84 ? -53.686 0.980 66.172 1.00 90.19 84 LEU A N 1
ATOM 641 C CA . LEU A 1 84 ? -52.238 1.169 66.105 1.00 90.19 84 LEU A CA 1
ATOM 642 C C . LEU A 1 84 ? -51.523 -0.143 65.761 1.00 90.19 84 LEU A C 1
ATOM 644 O O . LEU A 1 84 ? -50.665 -0.151 64.881 1.00 90.19 84 LEU A O 1
ATOM 648 N N . LYS A 1 85 ? -51.900 -1.258 66.400 1.00 93.31 85 LYS A N 1
ATOM 649 C CA . LYS A 1 85 ? -51.340 -2.581 66.100 1.00 93.31 85 LYS A CA 1
ATOM 650 C C . LYS A 1 85 ? -51.569 -2.976 64.639 1.00 93.31 85 LYS A C 1
ATOM 652 O O . LYS A 1 85 ? -50.611 -3.351 63.969 1.00 93.31 85 LYS A O 1
ATOM 657 N N . ALA A 1 86 ? -52.792 -2.833 64.128 1.00 94.06 86 ALA A N 1
ATOM 658 C CA . ALA A 1 86 ? -53.102 -3.140 62.731 1.00 94.06 86 ALA A CA 1
ATOM 659 C C . ALA A 1 86 ? -52.302 -2.261 61.749 1.00 94.06 86 ALA A C 1
ATOM 661 O O . ALA A 1 86 ? -51.815 -2.737 60.721 1.00 94.06 86 ALA A O 1
ATOM 662 N N . GLN A 1 87 ? -52.117 -0.978 62.074 1.00 96.25 87 GLN A N 1
ATOM 663 C CA . GLN A 1 87 ? -51.313 -0.061 61.268 1.00 96.25 87 GLN A CA 1
ATOM 664 C C . GLN A 1 87 ? -49.825 -0.432 61.282 1.00 96.25 87 GLN A C 1
ATOM 666 O O . GLN A 1 87 ? -49.172 -0.348 60.240 1.00 96.25 87 GLN A O 1
ATOM 671 N N . VAL A 1 88 ? -49.289 -0.841 62.437 1.00 97.38 88 VAL A N 1
ATOM 672 C CA . VAL A 1 88 ? -47.906 -1.320 62.564 1.00 97.38 88 VAL A CA 1
ATOM 673 C C . VAL A 1 88 ? -47.711 -2.587 61.739 1.00 97.38 88 VAL A C 1
ATOM 675 O O . VAL A 1 88 ? -46.798 -2.610 60.924 1.00 97.38 88 VAL A O 1
ATOM 678 N N . GLU A 1 89 ? -48.593 -3.582 61.857 1.00 97.75 89 GLU A N 1
ATOM 679 C CA . GLU A 1 89 ? -48.528 -4.819 61.062 1.00 97.75 89 GLU A CA 1
ATOM 680 C C . GLU A 1 89 ? -48.576 -4.533 59.550 1.00 97.75 89 GLU A C 1
ATOM 682 O O . GLU A 1 89 ? -47.768 -5.061 58.783 1.00 97.75 89 GLU A O 1
ATOM 687 N N . SER A 1 90 ? -49.464 -3.631 59.118 1.00 98.12 90 SER A N 1
ATOM 688 C CA . SER A 1 90 ? -49.544 -3.179 57.722 1.00 98.12 90 SER A CA 1
ATOM 689 C C . SER A 1 90 ? -48.263 -2.475 57.260 1.00 98.12 90 SER A C 1
ATOM 691 O O . SER A 1 90 ? -47.753 -2.742 56.169 1.00 98.12 90 SER A O 1
ATOM 693 N N . ASN A 1 91 ? -47.706 -1.592 58.091 1.00 98.38 91 ASN A N 1
ATOM 694 C CA . ASN A 1 91 ? -46.462 -0.893 57.780 1.00 98.38 91 ASN A CA 1
ATOM 695 C C . ASN A 1 91 ? -45.271 -1.851 57.718 1.00 98.38 91 ASN A C 1
ATOM 697 O O . ASN A 1 91 ? -44.462 -1.714 56.806 1.00 98.38 91 ASN A O 1
ATOM 701 N N . THR A 1 92 ? -45.189 -2.829 58.621 1.00 98.44 92 THR A N 1
ATOM 702 C CA . THR A 1 92 ? -44.174 -3.887 58.584 1.00 98.44 92 THR A CA 1
ATOM 703 C C . THR A 1 92 ? -44.235 -4.635 57.255 1.00 98.44 92 THR A C 1
ATOM 705 O O . THR A 1 92 ? -43.242 -4.660 56.541 1.00 98.44 92 THR A O 1
ATOM 708 N N . GLY A 1 93 ? -45.414 -5.109 56.836 1.00 98.44 93 GLY A N 1
ATOM 709 C CA . GLY A 1 93 ? -45.544 -5.803 55.549 1.00 98.44 93 GLY A CA 1
ATOM 710 C C . GLY A 1 93 ? -45.184 -4.933 54.334 1.00 98.44 93 GLY A C 1
ATOM 711 O O . GLY A 1 93 ? -44.603 -5.417 53.363 1.00 98.44 93 GLY A O 1
ATOM 712 N N . ARG A 1 94 ? -45.488 -3.627 54.374 1.00 98.69 94 ARG A N 1
ATOM 713 C CA . ARG A 1 94 ? -45.079 -2.681 53.319 1.00 98.69 94 ARG A CA 1
ATOM 714 C C . ARG A 1 94 ? -43.569 -2.456 53.291 1.00 98.69 94 ARG A C 1
ATOM 716 O O . ARG A 1 94 ? -43.023 -2.305 52.202 1.00 98.69 94 ARG A O 1
ATOM 723 N N . ILE A 1 95 ? -42.922 -2.396 54.454 1.00 98.56 95 ILE A N 1
ATOM 724 C CA . ILE A 1 95 ? -41.465 -2.267 54.567 1.00 98.56 95 ILE A CA 1
ATOM 725 C C . ILE A 1 95 ? -40.800 -3.516 53.990 1.00 98.56 95 ILE A C 1
ATOM 727 O O . ILE A 1 95 ? -39.961 -3.368 53.110 1.00 98.56 95 ILE A O 1
ATOM 731 N N . ASP A 1 96 ? -41.259 -4.712 54.362 1.00 98.56 96 ASP A N 1
ATOM 732 C CA . ASP A 1 96 ? -40.726 -5.974 53.834 1.00 98.56 96 ASP A CA 1
ATOM 733 C C . ASP A 1 96 ? -40.836 -6.036 52.297 1.00 98.56 96 ASP A C 1
ATOM 735 O O . ASP A 1 96 ? -39.895 -6.408 51.592 1.00 98.56 96 ASP A O 1
ATOM 739 N N . ALA A 1 97 ? -41.978 -5.610 51.745 1.00 98.38 97 ALA A N 1
ATOM 740 C CA . ALA A 1 97 ? -42.177 -5.547 50.298 1.00 98.38 97 ALA A CA 1
ATOM 741 C C . ALA A 1 97 ? -41.258 -4.512 49.619 1.00 98.38 97 ALA A C 1
ATOM 743 O O . ALA A 1 97 ? -40.736 -4.766 48.533 1.00 98.38 97 ALA A O 1
ATOM 744 N N . LEU A 1 98 ? -41.053 -3.348 50.243 1.00 98.62 98 LEU A N 1
ATOM 745 C CA . LEU A 1 98 ? -40.135 -2.323 49.743 1.00 98.62 98 LEU A CA 1
ATOM 746 C C . LEU A 1 98 ? -38.682 -2.804 49.776 1.00 98.62 98 LEU A C 1
ATOM 748 O O . LEU A 1 98 ? -37.958 -2.576 48.809 1.00 98.62 98 LEU A O 1
ATOM 752 N N . GLU A 1 99 ? -38.264 -3.489 50.840 1.00 98.62 99 GLU A N 1
ATOM 753 C CA . GLU A 1 99 ? -36.926 -4.074 50.955 1.00 98.62 99 GLU A CA 1
ATOM 754 C C . GLU A 1 99 ? -36.664 -5.092 49.843 1.00 98.62 99 GLU A C 1
ATOM 756 O O . GLU A 1 99 ? -35.612 -5.037 49.204 1.00 98.62 99 GLU A O 1
ATOM 761 N N . ALA A 1 100 ? -37.640 -5.954 49.541 1.00 98.31 100 ALA A N 1
ATOM 762 C CA . ALA A 1 100 ? -37.539 -6.902 48.434 1.00 98.31 100 ALA A CA 1
ATOM 763 C C . ALA A 1 100 ? -37.381 -6.192 47.077 1.00 98.31 100 ALA A C 1
ATOM 765 O O . ALA A 1 100 ? -36.448 -6.484 46.329 1.00 98.31 100 ALA A O 1
ATOM 766 N N . VAL A 1 101 ? -38.235 -5.204 46.781 1.00 98.56 101 VAL A N 1
ATOM 767 C CA . VAL A 1 101 ? -38.178 -4.441 45.519 1.00 98.56 101 VAL A CA 1
ATOM 768 C C . VAL A 1 101 ? -36.849 -3.696 45.368 1.00 98.56 101 VAL A C 1
ATOM 770 O O . VAL A 1 101 ? -36.258 -3.692 44.287 1.00 98.56 101 VAL A O 1
ATOM 773 N N . VAL A 1 102 ? -36.359 -3.069 46.440 1.00 98.62 102 VAL A N 1
ATOM 774 C CA . VAL A 1 102 ? -35.069 -2.364 46.434 1.00 98.62 102 VAL A CA 1
ATOM 775 C C . VAL A 1 102 ? -33.910 -3.346 46.267 1.00 98.62 102 VAL A C 1
ATOM 777 O O . VAL A 1 102 ? -32.970 -3.048 45.526 1.00 98.62 102 VAL A O 1
ATOM 780 N N . GLY A 1 103 ? -33.976 -4.517 46.903 1.00 98.31 103 GLY A N 1
ATOM 781 C CA . GLY A 1 103 ? -32.996 -5.588 46.741 1.00 98.31 103 GLY A CA 1
ATOM 782 C C . GLY A 1 103 ? -32.894 -6.064 45.292 1.00 98.31 103 GLY A C 1
ATOM 783 O O . GLY A 1 103 ? -31.798 -6.073 44.728 1.00 98.31 103 GLY A O 1
ATOM 784 N N . ASP A 1 104 ? -34.032 -6.362 44.663 1.00 98.25 104 ASP A N 1
ATOM 785 C CA . ASP A 1 104 ? -34.103 -6.801 43.266 1.00 98.25 104 ASP A CA 1
ATOM 786 C C . ASP A 1 104 ? -33.590 -5.725 42.299 1.00 98.25 104 ASP A C 1
ATOM 788 O O . ASP A 1 104 ? -32.767 -6.009 41.423 1.00 98.25 104 ASP A O 1
ATOM 792 N N . ALA A 1 105 ? -34.017 -4.469 42.482 1.00 98.38 105 ALA A N 1
ATOM 793 C CA . ALA A 1 105 ? -33.556 -3.346 41.667 1.00 98.38 105 ALA A CA 1
ATOM 794 C C . ALA A 1 105 ? -32.039 -3.135 41.794 1.00 98.38 105 ALA A C 1
ATOM 796 O O . ALA A 1 105 ? -31.342 -2.959 40.793 1.00 98.38 105 ALA A O 1
ATOM 797 N N . THR A 1 106 ? -31.512 -3.206 43.020 1.00 98.50 106 THR A N 1
ATOM 798 C CA . THR A 1 106 ? -30.072 -3.085 43.281 1.00 98.50 106 THR A CA 1
ATOM 799 C C . THR A 1 106 ? -29.302 -4.233 42.634 1.00 98.50 106 THR A C 1
ATOM 801 O O . THR A 1 106 ? -28.293 -3.998 41.971 1.00 98.50 106 THR A O 1
ATOM 804 N N . GLY A 1 107 ? -29.789 -5.470 42.763 1.00 98.38 107 GLY A N 1
ATOM 805 C CA . GLY A 1 107 ? -29.180 -6.644 42.137 1.00 98.38 107 GLY A CA 1
ATOM 806 C C . GLY A 1 107 ? -29.149 -6.555 40.609 1.00 98.38 107 GLY A C 1
ATOM 807 O O . GLY A 1 107 ? -28.122 -6.851 39.993 1.00 98.38 107 GLY A O 1
ATOM 808 N N . GLY A 1 108 ? -30.242 -6.087 39.997 1.00 98.44 108 GLY A N 1
ATOM 809 C CA . GLY A 1 108 ? -30.329 -5.843 38.556 1.00 98.44 108 GLY A CA 1
ATOM 810 C C . GLY A 1 108 ? -29.304 -4.815 38.074 1.00 98.44 108 GLY A C 1
ATOM 811 O O . GLY A 1 108 ? -28.524 -5.104 37.166 1.00 98.44 108 GLY A O 1
ATOM 812 N N . LEU A 1 109 ? -29.233 -3.661 38.744 1.00 98.69 109 LEU A N 1
ATOM 813 C CA . LEU A 1 109 ? -28.269 -2.604 38.419 1.00 98.69 109 LEU A CA 1
ATOM 814 C C . LEU A 1 109 ? -26.814 -3.069 38.572 1.00 98.69 109 LEU A C 1
ATOM 816 O O . LEU A 1 109 ? -25.968 -2.736 37.742 1.00 98.69 109 LEU A O 1
ATOM 820 N N . VAL A 1 110 ? -26.510 -3.866 39.602 1.00 98.62 110 VAL A N 1
ATOM 821 C CA . VAL A 1 110 ? -25.170 -4.446 39.789 1.00 98.62 110 VAL A CA 1
ATOM 822 C C . VAL A 1 110 ? -24.808 -5.368 38.624 1.00 98.62 110 VAL A C 1
ATOM 824 O O . VAL A 1 110 ? -23.697 -5.284 38.102 1.00 98.62 110 VAL A O 1
ATOM 827 N N . LYS A 1 111 ? -25.740 -6.212 38.170 1.00 98.50 111 LYS A N 1
ATOM 828 C CA . LYS A 1 111 ? -25.508 -7.110 37.034 1.00 98.50 111 LYS A CA 1
ATOM 829 C C . LYS A 1 111 ? -25.253 -6.338 35.736 1.00 98.50 111 LYS A C 1
ATOM 831 O O . LYS A 1 111 ? -24.281 -6.628 35.041 1.00 98.50 111 LYS A O 1
ATOM 836 N N . GLU A 1 112 ? -26.082 -5.341 35.432 1.00 98.75 112 GLU A N 1
ATOM 837 C CA . GLU A 1 112 ? -25.906 -4.491 34.246 1.00 98.75 112 GLU A CA 1
ATOM 838 C C . GLU A 1 112 ? -24.561 -3.755 34.266 1.00 98.75 112 GLU A C 1
ATOM 840 O O . GLU A 1 112 ? -23.878 -3.663 33.241 1.00 98.75 112 GLU A O 1
ATOM 845 N N . LEU A 1 113 ? -24.144 -3.272 35.440 1.00 98.75 113 LEU A N 1
ATOM 846 C CA . LEU A 1 113 ? -22.857 -2.608 35.613 1.00 98.75 113 LEU A CA 1
ATOM 847 C C . LEU A 1 113 ? -21.683 -3.552 35.321 1.00 98.75 113 LEU A C 1
ATOM 849 O O . LEU A 1 113 ? -20.735 -3.151 34.643 1.00 98.75 113 LEU A O 1
ATOM 853 N N . GLU A 1 114 ? -21.731 -4.797 35.796 1.00 98.75 114 GLU A N 1
ATOM 854 C CA . GLU A 1 114 ? -20.692 -5.794 35.510 1.00 98.75 114 GLU A CA 1
ATOM 855 C C . GLU A 1 114 ? -20.637 -6.168 34.021 1.00 98.75 114 GLU A C 1
ATOM 857 O O . GLU A 1 114 ? -19.553 -6.254 33.434 1.00 98.75 114 GLU A O 1
ATOM 862 N N . GLU A 1 115 ? -21.788 -6.295 33.358 1.00 98.69 115 GLU A N 1
ATOM 863 C CA . GLU A 1 115 ? -21.841 -6.514 31.909 1.00 98.69 115 GLU A CA 1
ATOM 864 C C . GLU A 1 115 ? -21.239 -5.334 31.130 1.00 98.69 115 GLU A C 1
ATOM 866 O O . GLU A 1 115 ? -20.473 -5.526 30.176 1.00 98.69 115 GLU A O 1
ATOM 871 N N . LEU A 1 116 ? -21.548 -4.100 31.542 1.00 98.81 116 LEU A N 1
ATOM 872 C CA . LEU A 1 116 ? -21.001 -2.897 30.922 1.00 98.81 116 LEU A CA 1
ATOM 873 C C . LEU A 1 116 ? -19.485 -2.799 31.123 1.00 98.81 116 LEU A C 1
ATOM 875 O O . LEU A 1 116 ? -18.769 -2.503 30.164 1.00 98.81 116 LEU A O 1
ATOM 879 N N . LYS A 1 117 ? -18.976 -3.120 32.320 1.00 98.75 117 LYS A N 1
ATOM 880 C CA . LYS A 1 117 ? -17.530 -3.223 32.582 1.00 98.75 117 LYS A CA 1
ATOM 881 C C . LYS A 1 117 ? -16.862 -4.223 31.637 1.00 98.75 117 LYS A C 1
ATOM 883 O O . LYS A 1 117 ? -15.828 -3.909 31.049 1.00 98.75 117 LYS A O 1
ATOM 888 N N . GLY A 1 118 ? -17.469 -5.392 31.420 1.00 98.75 118 GLY A N 1
ATOM 889 C CA . GLY A 1 118 ? -16.966 -6.390 30.469 1.00 98.75 118 GLY A CA 1
ATOM 890 C C . GLY A 1 118 ? -16.868 -5.861 29.031 1.00 98.75 118 GLY A C 1
ATOM 891 O O . GLY A 1 118 ? -15.846 -6.043 28.358 1.00 98.75 118 GLY A O 1
ATOM 892 N N . LYS A 1 119 ? -17.896 -5.136 28.569 1.00 98.81 119 LYS A N 1
ATOM 893 C CA . LYS A 1 119 ? -17.899 -4.481 27.247 1.00 98.81 119 LYS A CA 1
ATOM 894 C C . LYS A 1 119 ? -16.821 -3.400 27.143 1.00 98.81 119 LYS A C 1
ATOM 896 O O . LYS A 1 119 ? -16.104 -3.354 26.145 1.00 98.81 119 LYS A O 1
ATOM 901 N N . VAL A 1 120 ? -16.662 -2.566 28.173 1.00 98.88 120 VAL A N 1
ATOM 902 C CA . VAL A 1 120 ? -15.622 -1.522 28.225 1.00 98.88 120 VAL A CA 1
ATOM 903 C C . VAL A 1 120 ? -14.220 -2.130 28.171 1.00 98.88 120 VAL A C 1
ATOM 905 O O . VAL A 1 120 ? -13.378 -1.646 27.414 1.00 98.88 120 VAL A O 1
ATOM 908 N N . ASN A 1 121 ? -13.972 -3.220 28.897 1.00 98.81 121 ASN A N 1
ATOM 909 C CA . ASN A 1 121 ? -12.686 -3.920 28.861 1.00 98.81 121 ASN A CA 1
ATOM 910 C C . ASN A 1 121 ? -12.389 -4.486 27.466 1.00 98.81 121 ASN A C 1
ATOM 912 O O . ASN A 1 121 ? -11.290 -4.305 26.941 1.00 98.81 121 ASN A O 1
ATOM 916 N N . THR A 1 122 ? -13.388 -5.104 26.831 1.00 98.81 122 THR A N 1
ATOM 917 C CA . THR A 1 122 ? -13.269 -5.629 25.461 1.00 98.81 122 THR A CA 1
ATOM 918 C C . THR A 1 122 ? -12.968 -4.512 24.461 1.00 98.81 122 THR A C 1
ATOM 920 O O . THR A 1 122 ? -12.062 -4.634 23.637 1.00 98.81 122 THR A O 1
ATOM 923 N N . ASN A 1 123 ? -13.679 -3.387 24.559 1.00 98.81 123 ASN A N 1
ATOM 924 C CA . ASN A 1 123 ? -13.455 -2.236 23.690 1.00 98.81 123 ASN A CA 1
ATOM 925 C C . ASN A 1 123 ? -12.068 -1.624 23.899 1.00 98.81 123 ASN A C 1
ATOM 927 O O . ASN A 1 123 ? -11.393 -1.317 22.922 1.00 98.81 123 ASN A O 1
ATOM 931 N N . THR A 1 124 ? -11.611 -1.508 25.146 1.00 98.88 124 THR A N 1
ATOM 932 C CA . THR A 1 124 ? -10.257 -1.034 25.474 1.00 98.88 124 THR A CA 1
ATOM 933 C C . THR A 1 124 ? -9.186 -1.918 24.826 1.00 98.88 124 THR A C 1
ATOM 935 O O . THR A 1 124 ? -8.245 -1.407 24.211 1.00 98.88 124 THR A O 1
ATOM 938 N N . ALA A 1 125 ? -9.344 -3.243 24.893 1.00 98.81 125 ALA A N 1
ATOM 939 C CA . ALA A 1 125 ? -8.437 -4.187 24.241 1.00 98.81 125 ALA A CA 1
ATOM 940 C C . ALA A 1 125 ? -8.451 -4.049 22.705 1.00 98.81 125 ALA A C 1
ATOM 942 O O . ALA A 1 125 ? -7.391 -3.983 22.081 1.00 98.81 125 ALA A O 1
ATOM 943 N N . ASN A 1 126 ? -9.637 -3.936 22.097 1.00 98.88 126 ASN A N 1
ATOM 944 C CA . ASN A 1 126 ? -9.784 -3.748 20.651 1.00 98.88 126 ASN A CA 1
ATOM 945 C C . ASN A 1 126 ? -9.165 -2.431 20.168 1.00 98.88 126 ASN A C 1
ATOM 947 O O . ASN A 1 126 ? -8.467 -2.420 19.158 1.00 98.88 126 ASN A O 1
ATOM 951 N N . ILE A 1 127 ? -9.377 -1.332 20.897 1.00 98.88 127 ILE A N 1
ATOM 952 C CA . ILE A 1 127 ? -8.762 -0.032 20.596 1.00 98.88 127 ILE A CA 1
ATOM 953 C C . ILE A 1 127 ? -7.240 -0.158 20.632 1.00 98.88 127 ILE A C 1
ATOM 955 O O . ILE A 1 127 ? -6.576 0.270 19.695 1.00 98.88 127 ILE A O 1
ATOM 959 N N . SER A 1 128 ? -6.699 -0.815 21.660 1.00 98.88 128 SER A N 1
ATOM 960 C CA . SER A 1 128 ? -5.252 -1.006 21.810 1.00 98.88 128 SER A CA 1
ATOM 961 C C . SER A 1 128 ? -4.659 -1.804 20.643 1.00 98.88 128 SER A C 1
ATOM 963 O O . SER A 1 128 ? -3.612 -1.439 20.108 1.00 98.88 128 SER A O 1
ATOM 965 N N . LYS A 1 129 ? -5.357 -2.858 20.196 1.00 98.88 129 LYS A N 1
ATOM 966 C CA . LYS A 1 129 ? -4.981 -3.628 19.005 1.00 98.88 129 LYS A CA 1
ATOM 967 C C . LYS A 1 129 ? -5.015 -2.767 17.741 1.00 98.88 129 LYS A C 1
ATOM 969 O O . LYS A 1 129 ? -4.027 -2.722 17.016 1.00 98.88 129 LYS A O 1
ATOM 974 N N . ASN A 1 130 ? -6.109 -2.040 17.515 1.00 98.88 130 ASN A N 1
ATOM 975 C CA . ASN A 1 130 ? -6.260 -1.174 16.347 1.00 98.88 130 ASN A CA 1
ATOM 976 C C . ASN A 1 130 ? -5.178 -0.085 16.303 1.00 98.88 130 ASN A C 1
ATOM 978 O O . ASN A 1 130 ? -4.650 0.205 15.234 1.00 98.88 130 ASN A O 1
ATOM 982 N N . THR A 1 131 ? -4.802 0.494 17.447 1.00 98.88 131 THR A N 1
ATOM 983 C CA . THR A 1 131 ? -3.679 1.438 17.538 1.00 98.88 131 THR A CA 1
ATOM 984 C C . THR A 1 131 ? -2.365 0.797 17.083 1.00 98.88 131 THR A C 1
ATOM 986 O O . THR A 1 131 ? -1.612 1.420 16.333 1.00 98.88 131 THR A O 1
ATOM 989 N N . GLY A 1 132 ? -2.101 -0.450 17.486 1.00 98.81 132 GLY A N 1
ATOM 990 C CA . GLY A 1 132 ? -0.941 -1.214 17.022 1.00 98.81 132 GLY A CA 1
ATOM 991 C C . GLY A 1 132 ? -0.967 -1.469 15.513 1.00 98.81 132 GLY A C 1
ATOM 992 O O . GLY A 1 132 ? 0.016 -1.190 14.826 1.00 98.81 132 GLY A O 1
ATOM 993 N N . ASP A 1 133 ? -2.104 -1.924 14.987 1.00 98.88 133 ASP A N 1
ATOM 994 C CA . ASP A 1 133 ? -2.283 -2.211 13.559 1.00 98.88 133 ASP A CA 1
ATOM 995 C C . ASP A 1 133 ? -2.104 -0.946 12.696 1.00 98.88 133 ASP A C 1
ATOM 997 O O . ASP A 1 133 ? -1.416 -0.981 11.673 1.00 98.88 133 ASP A O 1
ATOM 1001 N N . ILE A 1 134 ? -2.653 0.195 13.134 1.00 98.81 134 ILE A N 1
ATOM 1002 C CA . ILE A 1 134 ? -2.490 1.501 12.471 1.00 98.81 134 ILE A CA 1
ATOM 1003 C C . ILE A 1 134 ? -1.018 1.925 12.454 1.00 98.81 134 ILE A C 1
ATOM 1005 O O . ILE A 1 134 ? -0.516 2.351 11.414 1.00 98.81 134 ILE A O 1
ATOM 1009 N N . SER A 1 135 ? -0.309 1.776 13.576 1.00 98.81 135 SER A N 1
ATOM 1010 C CA . SER A 1 135 ? 1.125 2.077 13.654 1.00 98.81 135 SER A CA 1
ATOM 1011 C C . SER A 1 135 ? 1.938 1.204 12.687 1.00 98.81 135 SER A C 1
ATOM 1013 O O . SER A 1 135 ? 2.767 1.707 11.924 1.00 98.81 135 SER A O 1
ATOM 1015 N N . GLY A 1 136 ? 1.632 -0.098 12.628 1.00 98.75 136 GLY A N 1
ATOM 1016 C CA . GLY A 1 136 ? 2.259 -1.028 11.686 1.00 98.75 136 GLY A CA 1
ATOM 1017 C C . GLY A 1 136 ? 1.997 -0.669 10.219 1.00 98.75 136 GLY A C 1
ATOM 1018 O O . GLY A 1 136 ? 2.916 -0.709 9.397 1.00 98.75 136 GLY A O 1
ATOM 1019 N N . LEU A 1 137 ? 0.766 -0.276 9.878 1.00 98.81 137 LEU A N 1
ATOM 1020 C CA . LEU A 1 137 ? 0.429 0.212 8.537 1.00 98.81 137 LEU A CA 1
ATOM 1021 C C . LEU A 1 137 ? 1.180 1.501 8.196 1.00 98.81 137 LEU A C 1
ATOM 1023 O O . LEU A 1 137 ? 1.738 1.592 7.105 1.00 98.81 137 LEU A O 1
ATOM 1027 N N . SER A 1 138 ? 1.260 2.450 9.130 1.00 98.75 138 SER A N 1
ATOM 1028 C CA . SER A 1 138 ? 2.004 3.699 8.938 1.00 98.75 138 SER A CA 1
ATOM 1029 C C . SER A 1 138 ? 3.479 3.439 8.619 1.00 98.75 138 SER A C 1
ATOM 1031 O O . SER A 1 138 ? 4.021 4.052 7.702 1.00 98.75 138 SER A O 1
ATOM 1033 N N . GLY A 1 139 ? 4.126 2.500 9.320 1.00 98.81 139 GLY A N 1
ATOM 1034 C CA . GLY A 1 139 ? 5.519 2.134 9.040 1.00 98.81 139 GLY A CA 1
ATOM 1035 C C . GLY A 1 139 ? 5.712 1.494 7.659 1.00 98.81 139 GLY A C 1
ATOM 1036 O O . GLY A 1 139 ? 6.679 1.793 6.954 1.00 98.81 139 GLY A O 1
ATOM 1037 N N . ARG A 1 140 ? 4.771 0.640 7.234 1.00 98.88 140 ARG A N 1
ATOM 1038 C CA . ARG A 1 140 ? 4.791 0.020 5.897 1.00 98.88 140 ARG A CA 1
ATOM 1039 C C . ARG A 1 140 ? 4.600 1.048 4.785 1.00 98.88 140 ARG A C 1
ATOM 1041 O O . ARG A 1 140 ? 5.289 0.953 3.774 1.00 98.88 140 ARG A O 1
ATOM 1048 N N . VAL A 1 141 ? 3.697 2.010 4.977 1.00 98.88 141 VAL A N 1
ATOM 1049 C CA . VAL A 1 141 ? 3.482 3.117 4.033 1.00 98.88 141 VAL A CA 1
ATOM 1050 C C . VAL A 1 141 ? 4.752 3.954 3.905 1.00 98.88 141 VAL A C 1
ATOM 1052 O O . VAL A 1 141 ? 5.242 4.097 2.792 1.00 98.88 141 VAL A O 1
ATOM 1055 N N . GLY A 1 142 ? 5.361 4.375 5.018 1.00 98.81 142 GLY A N 1
ATOM 1056 C CA . GLY A 1 142 ? 6.609 5.148 4.967 1.00 98.81 142 GLY A CA 1
ATOM 1057 C C . GLY A 1 142 ? 7.758 4.404 4.272 1.00 98.81 142 GLY A C 1
ATOM 1058 O O . GLY A 1 142 ? 8.512 4.988 3.501 1.00 98.81 142 GLY A O 1
ATOM 1059 N N . SER A 1 143 ? 7.865 3.085 4.468 1.00 98.75 143 SER A N 1
ATOM 1060 C CA . SER A 1 143 ? 8.863 2.271 3.751 1.00 98.75 143 SER A CA 1
ATOM 1061 C C . SER A 1 143 ? 8.591 2.208 2.243 1.00 98.75 143 SER A C 1
ATOM 1063 O O . SER A 1 143 ? 9.523 2.228 1.441 1.00 98.75 143 SER A O 1
ATOM 1065 N N . ALA A 1 144 ? 7.317 2.120 1.850 1.00 98.75 144 ALA A N 1
ATOM 1066 C CA . ALA A 1 144 ? 6.919 2.098 0.448 1.00 98.75 144 ALA A CA 1
ATOM 1067 C C . ALA A 1 144 ? 7.157 3.452 -0.238 1.00 98.75 144 ALA A C 1
ATOM 1069 O O . ALA A 1 144 ? 7.612 3.470 -1.378 1.00 98.75 144 ALA A O 1
ATOM 1070 N N . GLU A 1 145 ? 6.907 4.565 0.454 1.00 98.88 145 GLU A N 1
ATOM 1071 C CA . GLU A 1 145 ? 7.187 5.919 -0.041 1.00 98.88 145 GLU A CA 1
ATOM 1072 C C . GLU A 1 145 ? 8.674 6.091 -0.382 1.00 98.88 145 GLU A C 1
ATOM 1074 O O . GLU A 1 145 ? 9.000 6.479 -1.503 1.00 98.88 145 GLU A O 1
ATOM 1079 N N . LEU A 1 146 ? 9.574 5.684 0.521 1.00 98.75 146 LEU A N 1
ATOM 1080 C CA . LEU A 1 146 ? 11.022 5.717 0.277 1.00 98.75 146 LEU A CA 1
ATOM 1081 C C . LEU A 1 146 ? 11.443 4.840 -0.913 1.00 98.75 146 LEU A C 1
ATOM 1083 O O . LEU A 1 146 ? 12.302 5.224 -1.706 1.00 98.75 146 LEU A O 1
ATOM 1087 N N . ALA A 1 147 ? 10.841 3.656 -1.061 1.00 98.81 147 ALA A N 1
ATOM 1088 C CA . ALA A 1 147 ? 11.134 2.769 -2.187 1.00 98.81 147 ALA A CA 1
ATOM 1089 C C . ALA A 1 147 ? 10.663 3.358 -3.529 1.00 98.81 147 ALA A C 1
ATOM 1091 O O . ALA A 1 147 ? 11.343 3.208 -4.544 1.00 98.81 147 ALA A O 1
ATOM 1092 N N . ILE A 1 148 ? 9.512 4.035 -3.541 1.00 98.81 148 ILE A N 1
ATOM 1093 C CA . ILE A 1 148 ? 8.992 4.728 -4.726 1.00 98.81 148 ILE A CA 1
ATOM 1094 C C . ILE A 1 148 ? 9.917 5.881 -5.118 1.00 98.81 148 ILE A C 1
ATOM 1096 O O . ILE A 1 148 ? 10.247 6.007 -6.295 1.00 98.81 148 ILE A O 1
ATOM 1100 N N . GLU A 1 149 ? 10.376 6.676 -4.152 1.00 98.88 149 GLU A N 1
ATOM 1101 C CA . GLU A 1 149 ? 11.318 7.774 -4.391 1.00 98.88 149 GLU A CA 1
ATOM 1102 C C . GLU A 1 149 ? 12.644 7.267 -4.982 1.00 98.88 149 GLU A C 1
ATOM 1104 O O . GLU A 1 149 ? 13.122 7.793 -5.988 1.00 98.88 149 GLU A O 1
ATOM 1109 N N . ALA A 1 150 ? 13.194 6.179 -4.432 1.00 98.75 150 ALA A N 1
ATOM 1110 C CA . ALA A 1 150 ? 14.404 5.551 -4.961 1.00 98.75 150 ALA A CA 1
ATOM 1111 C C . ALA A 1 150 ? 14.220 5.036 -6.400 1.00 98.75 150 ALA A C 1
ATOM 1113 O O . ALA A 1 150 ? 15.085 5.241 -7.255 1.00 98.75 150 ALA A O 1
ATOM 1114 N N . ASN A 1 151 ? 13.081 4.399 -6.691 1.00 98.81 151 ASN A N 1
ATOM 1115 C CA . ASN A 1 151 ? 12.763 3.938 -8.042 1.00 98.81 151 ASN A CA 1
ATOM 1116 C C . ASN A 1 151 ? 12.612 5.104 -9.022 1.00 98.81 151 ASN A C 1
ATOM 1118 O O . ASN A 1 151 ? 13.085 5.012 -10.151 1.00 98.81 151 ASN A O 1
ATOM 1122 N N . TYR A 1 152 ? 11.976 6.197 -8.599 1.00 98.75 152 TYR A N 1
ATOM 1123 C CA . TYR A 1 152 ? 11.826 7.397 -9.414 1.00 98.75 152 TYR A CA 1
ATOM 1124 C C . TYR A 1 152 ? 13.194 7.989 -9.791 1.00 98.75 152 TYR A C 1
ATOM 1126 O O . TYR A 1 152 ? 13.457 8.211 -10.971 1.00 98.75 152 TYR A O 1
ATOM 1134 N N . ALA A 1 153 ? 14.104 8.130 -8.822 1.00 98.69 153 ALA A N 1
ATOM 1135 C CA . ALA A 1 153 ? 15.465 8.605 -9.075 1.00 98.69 153 ALA A CA 1
ATOM 1136 C C . ALA A 1 153 ? 16.243 7.691 -10.045 1.00 98.69 153 ALA A C 1
ATOM 1138 O O . ALA A 1 153 ? 16.936 8.170 -10.942 1.00 98.69 153 ALA A O 1
ATOM 1139 N N . ALA A 1 154 ? 16.103 6.368 -9.910 1.00 98.88 154 ALA A N 1
ATOM 1140 C CA . ALA A 1 154 ? 16.727 5.415 -10.829 1.00 98.88 154 ALA A CA 1
ATOM 1141 C C . ALA A 1 154 ? 16.164 5.519 -12.259 1.00 98.88 154 ALA A C 1
ATOM 1143 O O . ALA A 1 154 ? 16.908 5.397 -13.231 1.00 98.88 154 ALA A O 1
ATOM 1144 N N . ILE A 1 155 ? 14.857 5.761 -12.398 1.00 98.81 155 ILE A N 1
ATOM 1145 C CA . ILE A 1 155 ? 14.214 5.977 -13.700 1.00 98.81 155 ILE A CA 1
ATOM 1146 C C . ILE A 1 155 ? 14.741 7.257 -14.359 1.00 98.81 155 ILE A C 1
ATOM 1148 O O . ILE A 1 155 ? 15.032 7.227 -15.554 1.00 98.81 155 ILE A O 1
ATOM 1152 N N . GLU A 1 156 ? 14.905 8.350 -13.609 1.00 98.81 156 GLU A N 1
ATOM 1153 C CA . GLU A 1 156 ? 15.482 9.591 -14.144 1.00 98.81 156 GLU A CA 1
ATOM 1154 C C . GLU A 1 156 ? 16.924 9.395 -14.635 1.00 98.81 156 GLU A C 1
ATOM 1156 O O . GLU A 1 156 ? 17.262 9.853 -15.728 1.00 98.81 156 GLU A O 1
ATOM 1161 N N . LEU A 1 157 ? 17.754 8.657 -13.887 1.00 98.69 157 LEU A N 1
ATOM 1162 C CA . LEU A 1 157 ? 19.114 8.311 -14.319 1.00 98.69 157 LEU A CA 1
ATOM 1163 C C . LEU A 1 157 ? 19.105 7.494 -15.614 1.00 98.69 157 LEU A C 1
ATOM 1165 O O . LEU A 1 157 ? 19.764 7.865 -16.583 1.00 98.69 157 LEU A O 1
ATOM 1169 N N . ASN A 1 158 ? 18.291 6.437 -15.665 1.00 98.75 158 ASN A N 1
ATOM 1170 C CA . ASN A 1 158 ? 18.164 5.607 -16.861 1.00 98.75 158 ASN A CA 1
ATOM 1171 C C . ASN A 1 158 ? 17.683 6.418 -18.073 1.00 98.75 158 ASN A C 1
ATOM 1173 O O . ASN A 1 158 ? 18.147 6.186 -19.187 1.00 98.75 158 ASN A O 1
ATOM 1177 N N . ALA A 1 159 ? 16.769 7.374 -17.883 1.00 98.69 159 ALA A N 1
ATOM 1178 C CA . ALA A 1 159 ? 16.323 8.261 -18.954 1.00 98.69 159 ALA A CA 1
ATOM 1179 C C . ALA A 1 159 ? 17.476 9.131 -19.494 1.00 98.69 159 ALA A C 1
ATOM 1181 O O . ALA A 1 159 ? 17.602 9.293 -20.710 1.00 98.69 159 ALA A O 1
ATOM 1182 N N . GLY A 1 160 ? 18.345 9.636 -18.611 1.00 98.62 160 GLY A N 1
ATOM 1183 C CA . GLY A 1 160 ? 19.560 10.363 -18.990 1.00 98.62 160 GLY A CA 1
ATOM 1184 C C . GLY A 1 160 ? 20.562 9.501 -19.764 1.00 98.62 160 GLY A C 1
ATOM 1185 O O . GLY A 1 160 ? 21.064 9.920 -20.812 1.00 98.62 160 GLY A O 1
ATOM 1186 N N . ASP A 1 161 ? 20.800 8.273 -19.303 1.00 98.75 161 ASP A N 1
ATOM 1187 C CA . ASP A 1 161 ? 21.688 7.317 -19.974 1.00 98.75 161 ASP A CA 1
ATOM 1188 C C . ASP A 1 161 ? 21.161 6.940 -21.364 1.00 98.75 161 ASP A C 1
ATOM 1190 O O . ASP A 1 161 ? 21.910 6.940 -22.341 1.00 98.75 161 ASP A O 1
ATOM 1194 N N . ILE A 1 162 ? 19.854 6.681 -21.489 1.00 98.69 162 ILE A N 1
ATOM 1195 C CA . ILE A 1 162 ? 19.204 6.403 -22.777 1.00 98.69 162 ILE A CA 1
ATOM 1196 C C . ILE A 1 162 ? 19.365 7.589 -23.730 1.00 98.69 162 ILE A C 1
ATOM 1198 O O . ILE A 1 162 ? 19.722 7.387 -24.890 1.00 98.69 162 ILE A O 1
ATOM 1202 N N . SER A 1 163 ? 19.144 8.818 -23.253 1.00 98.69 163 SER A N 1
ATOM 1203 C CA . SER A 1 163 ? 19.329 10.022 -24.070 1.00 98.69 163 SER A CA 1
ATOM 1204 C C . SER A 1 163 ? 20.773 10.172 -24.551 1.00 98.69 163 S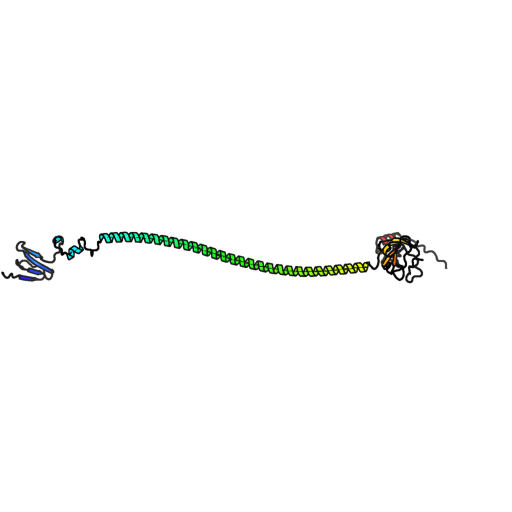ER A C 1
ATOM 1206 O O . SER A 1 163 ? 21.001 10.566 -25.693 1.00 98.69 163 SER A O 1
ATOM 1208 N N . THR A 1 164 ? 21.747 9.853 -23.697 1.00 98.62 164 THR A N 1
ATOM 1209 C CA . THR A 1 164 ? 23.174 9.900 -24.045 1.00 98.62 164 THR A CA 1
ATOM 1210 C C . THR A 1 164 ? 23.519 8.842 -25.090 1.00 98.62 164 THR A C 1
ATOM 1212 O O . THR A 1 164 ? 24.160 9.147 -26.093 1.00 98.62 164 THR A O 1
ATOM 1215 N N . ASN A 1 165 ? 23.041 7.610 -24.899 1.00 98.44 165 ASN A N 1
ATOM 1216 C CA . ASN A 1 165 ? 23.244 6.521 -25.851 1.00 98.44 165 ASN A CA 1
ATOM 1217 C C . ASN A 1 165 ? 22.619 6.832 -27.214 1.00 98.44 165 ASN A C 1
ATOM 1219 O O . ASN A 1 165 ? 23.244 6.568 -28.237 1.00 98.44 165 ASN A O 1
ATOM 1223 N N . ALA A 1 166 ? 21.417 7.415 -27.240 1.00 98.44 166 ALA A N 1
ATOM 1224 C CA . ALA A 1 166 ? 20.764 7.829 -28.479 1.00 98.44 166 ALA A CA 1
ATOM 1225 C C . ALA A 1 166 ? 21.615 8.850 -29.255 1.00 98.44 166 ALA A C 1
ATOM 1227 O O . ALA A 1 166 ? 21.863 8.658 -30.443 1.00 98.44 166 ALA A O 1
ATOM 1228 N N . ALA A 1 167 ? 22.139 9.874 -28.573 1.00 98.19 167 ALA A N 1
ATOM 1229 C CA . ALA A 1 167 ? 23.006 10.875 -29.194 1.00 98.19 167 ALA A CA 1
ATOM 1230 C C . ALA A 1 167 ? 24.316 10.273 -29.740 1.00 98.19 167 ALA A C 1
ATOM 1232 O O . ALA A 1 167 ? 24.783 10.656 -30.812 1.00 98.19 167 ALA A O 1
ATOM 1233 N N . GLU A 1 168 ? 24.914 9.315 -29.027 1.00 98.44 168 GLU A N 1
ATOM 1234 C CA . GLU A 1 168 ? 26.134 8.651 -29.497 1.00 98.44 168 GLU A CA 1
ATOM 1235 C C . GLU A 1 168 ? 25.867 7.736 -30.698 1.00 98.44 168 GLU A C 1
ATOM 1237 O O . GLU A 1 168 ? 26.682 7.690 -31.619 1.00 98.44 168 GLU A O 1
ATOM 1242 N N . ILE A 1 169 ? 24.717 7.056 -30.737 1.00 97.69 169 ILE A N 1
ATOM 1243 C CA . ILE A 1 169 ? 24.294 6.273 -31.906 1.00 97.69 169 ILE A CA 1
ATOM 1244 C C . ILE A 1 169 ? 24.169 7.182 -33.132 1.00 97.69 169 ILE A C 1
ATOM 1246 O O . ILE A 1 169 ? 24.782 6.881 -34.153 1.00 97.69 169 ILE A O 1
ATOM 1250 N N . GLU A 1 170 ? 23.479 8.321 -33.025 1.00 97.69 170 GLU A N 1
ATOM 1251 C CA . GLU A 1 170 ? 23.372 9.291 -34.127 1.00 97.69 170 GLU A CA 1
ATOM 1252 C C . GLU A 1 170 ? 24.756 9.777 -34.595 1.00 97.69 170 GLU A C 1
ATOM 1254 O O . GLU A 1 170 ? 25.032 9.883 -35.795 1.00 97.69 170 GLU A O 1
ATOM 1259 N N . ARG A 1 171 ? 25.674 10.031 -33.652 1.00 95.25 171 ARG A N 1
ATOM 1260 C CA . ARG A 1 171 ? 27.053 10.430 -33.964 1.00 95.25 171 ARG A CA 1
ATOM 1261 C C . ARG A 1 171 ? 27.814 9.331 -34.714 1.00 95.25 171 ARG A C 1
ATOM 1263 O O . ARG A 1 171 ? 28.560 9.631 -35.649 1.00 95.25 171 ARG A O 1
ATOM 1270 N N . LEU A 1 172 ? 27.660 8.074 -34.302 1.00 95.12 172 LEU A N 1
ATOM 1271 C CA . LEU A 1 172 ? 28.286 6.923 -34.953 1.00 95.12 172 LEU A CA 1
ATOM 1272 C C . LEU A 1 172 ? 27.704 6.683 -36.348 1.00 95.12 172 LEU A C 1
ATOM 1274 O O . LEU A 1 172 ? 28.474 6.455 -37.279 1.00 95.12 172 LEU A O 1
ATOM 1278 N N . GLU A 1 173 ? 26.388 6.802 -36.519 1.00 93.81 173 GLU A N 1
ATOM 1279 C CA . GLU A 1 173 ? 25.729 6.729 -37.827 1.00 93.81 173 GLU A CA 1
ATOM 1280 C C . GLU A 1 173 ? 26.273 7.797 -38.781 1.00 93.81 173 GLU A C 1
ATOM 1282 O O . GLU A 1 173 ? 26.641 7.490 -39.917 1.00 93.81 173 GLU A O 1
ATOM 1287 N N . ALA A 1 174 ? 26.415 9.041 -38.313 1.00 86.81 174 ALA A N 1
ATOM 1288 C CA . ALA A 1 174 ? 27.003 10.117 -39.104 1.00 86.81 174 ALA A CA 1
ATOM 1289 C C . ALA A 1 174 ? 28.460 9.823 -39.504 1.00 86.81 174 ALA A C 1
ATOM 1291 O O . ALA A 1 174 ? 28.853 10.085 -40.642 1.00 86.81 174 ALA A O 1
ATOM 1292 N N . LEU A 1 175 ? 29.261 9.259 -38.592 1.00 87.56 175 LEU A N 1
ATOM 1293 C CA . LEU A 1 175 ? 30.650 8.898 -38.876 1.00 87.56 175 LEU A CA 1
ATOM 1294 C C . LEU A 1 175 ? 30.746 7.763 -39.898 1.00 87.56 175 LEU A C 1
ATOM 1296 O O . LEU A 1 175 ? 31.534 7.872 -40.831 1.00 87.56 175 LEU A O 1
ATOM 1300 N N . ILE A 1 176 ? 29.944 6.707 -39.747 1.00 87.06 176 ILE A N 1
ATOM 1301 C CA . ILE A 1 176 ? 29.904 5.579 -40.687 1.00 87.06 176 ILE A CA 1
ATOM 1302 C C . ILE A 1 176 ? 29.499 6.072 -42.072 1.00 87.06 176 ILE A C 1
ATOM 1304 O O . ILE A 1 176 ? 30.185 5.771 -43.047 1.00 87.06 176 ILE A O 1
ATOM 1308 N N . ASN A 1 177 ? 28.450 6.891 -42.152 1.00 78.44 177 ASN A N 1
ATOM 1309 C CA . ASN A 1 177 ? 28.024 7.485 -43.412 1.00 78.44 177 ASN A CA 1
ATOM 1310 C C . ASN A 1 177 ? 29.155 8.318 -44.028 1.00 78.44 177 ASN A C 1
ATOM 1312 O O . ASN A 1 177 ? 29.487 8.114 -45.188 1.00 78.44 177 ASN A O 1
ATOM 1316 N N . ASN A 1 178 ? 29.831 9.171 -43.253 1.00 68.19 178 ASN A N 1
ATOM 1317 C CA . ASN A 1 178 ? 30.958 9.960 -43.755 1.00 68.19 178 ASN A CA 1
ATOM 1318 C C . ASN A 1 178 ? 32.136 9.076 -44.231 1.00 68.19 178 ASN A C 1
ATOM 1320 O O . ASN A 1 178 ? 32.662 9.267 -45.326 1.00 68.19 178 ASN A O 1
ATOM 1324 N N . SER A 1 179 ? 32.516 8.055 -43.458 1.00 66.06 179 SER A N 1
ATOM 1325 C CA . SER A 1 179 ? 33.592 7.120 -43.814 1.00 66.06 179 SER A CA 1
ATOM 1326 C C . SER A 1 179 ? 33.263 6.250 -45.031 1.00 66.06 179 SER A C 1
ATOM 1328 O O . SER A 1 179 ? 34.178 5.876 -45.761 1.00 66.06 179 SER A O 1
ATOM 1330 N N . MET A 1 180 ? 31.984 5.967 -45.292 1.00 59.78 180 MET A N 1
ATOM 1331 C CA . MET A 1 180 ? 31.531 5.277 -46.505 1.00 59.78 180 MET A CA 1
ATOM 1332 C C . MET A 1 180 ? 31.321 6.223 -47.701 1.00 59.78 180 MET A C 1
ATOM 1334 O O . MET A 1 180 ? 31.363 5.769 -48.838 1.00 59.78 180 MET A O 1
ATOM 1338 N N . THR A 1 181 ? 31.150 7.533 -47.490 1.00 61.53 181 THR A N 1
ATOM 1339 C CA . THR A 1 181 ? 30.924 8.513 -48.578 1.00 61.53 181 THR A CA 1
ATOM 1340 C C . THR A 1 181 ? 32.171 8.923 -49.361 1.00 61.53 181 THR A C 1
ATOM 1342 O O . THR A 1 181 ? 32.059 9.654 -50.340 1.00 61.53 181 THR A O 1
ATOM 1345 N N . GLY A 1 182 ? 33.363 8.456 -48.982 1.00 68.19 182 GLY A N 1
ATOM 1346 C CA . GLY A 1 182 ? 34.564 8.713 -49.777 1.00 68.19 182 GLY A CA 1
ATOM 1347 C C . GLY A 1 182 ? 34.604 7.929 -51.092 1.00 68.19 182 GLY A C 1
ATOM 1348 O O . GLY A 1 182 ? 35.214 8.407 -52.043 1.00 68.19 182 GLY A O 1
ATOM 1349 N N . LEU A 1 183 ? 33.981 6.741 -51.140 1.00 83.75 183 LEU A N 1
ATOM 1350 C CA . LEU A 1 183 ? 34.016 5.829 -52.285 1.00 83.75 183 LEU A CA 1
ATOM 1351 C C . LEU A 1 183 ? 32.652 5.165 -52.515 1.00 83.75 183 LEU A C 1
ATOM 1353 O O . LEU A 1 183 ? 32.157 4.422 -51.674 1.00 83.75 183 LEU A O 1
ATOM 1357 N N . VAL A 1 184 ? 32.071 5.380 -53.687 1.00 87.88 184 VAL A N 1
ATOM 1358 C CA . VAL A 1 184 ? 30.764 4.881 -54.107 1.00 87.88 184 VAL A CA 1
ATOM 1359 C C . VAL A 1 184 ? 30.929 4.139 -55.428 1.00 87.88 184 VAL A C 1
ATOM 1361 O O . VAL A 1 184 ? 31.534 4.658 -56.366 1.00 87.88 184 VAL A O 1
ATOM 1364 N N . LEU A 1 185 ? 30.397 2.918 -55.517 1.00 90.94 185 LEU A N 1
ATOM 1365 C CA . LEU A 1 185 ? 30.473 2.133 -56.747 1.00 90.94 185 LEU A CA 1
ATOM 1366 C C . LEU A 1 185 ? 29.627 2.809 -57.829 1.00 90.94 185 LEU A C 1
ATOM 1368 O O . LEU A 1 185 ? 28.413 2.918 -57.683 1.00 90.94 185 LEU A O 1
ATOM 1372 N N . GLY A 1 186 ? 30.261 3.223 -58.919 1.00 90.69 186 GLY A N 1
ATOM 1373 C CA . GLY A 1 186 ? 29.630 3.775 -60.114 1.00 90.69 186 GLY A CA 1
ATOM 1374 C C . GLY A 1 186 ? 29.240 2.720 -61.147 1.00 90.69 186 GLY A C 1
ATOM 1375 O O . GLY A 1 186 ? 28.361 2.984 -61.967 1.00 90.69 186 GLY A O 1
ATOM 1376 N N . GLY A 1 187 ? 29.861 1.536 -61.115 1.00 94.06 187 GLY A N 1
ATOM 1377 C CA . GLY A 1 187 ? 29.576 0.436 -62.038 1.00 94.06 187 GLY A CA 1
ATOM 1378 C C . GLY A 1 187 ? 30.807 -0.373 -62.449 1.00 94.06 187 GLY A C 1
ATOM 1379 O O . GLY A 1 187 ? 31.836 -0.346 -61.777 1.00 94.06 187 GLY A O 1
ATOM 1380 N N . GLU A 1 188 ? 30.694 -1.091 -63.561 1.00 96.06 188 GLU A N 1
ATOM 1381 C CA . GLU A 1 188 ? 31.774 -1.895 -64.145 1.00 96.06 188 GLU A CA 1
ATOM 1382 C C . GLU A 1 188 ? 32.332 -1.240 -65.410 1.00 96.06 188 GLU A C 1
ATOM 1384 O O . GLU A 1 188 ? 31.621 -0.535 -66.132 1.00 96.06 188 GLU A O 1
ATOM 1389 N N . TYR A 1 189 ? 33.599 -1.506 -65.709 1.00 94.44 189 TYR A N 1
ATOM 1390 C CA . TYR A 1 189 ? 34.334 -0.872 -66.794 1.00 94.44 189 TYR A CA 1
ATOM 1391 C C . TYR A 1 189 ? 35.144 -1.884 -67.614 1.00 94.44 189 TYR A C 1
ATOM 1393 O O . TYR A 1 189 ? 35.869 -2.717 -67.074 1.00 94.44 189 TYR A O 1
ATOM 1401 N N . ASP A 1 190 ? 35.028 -1.791 -68.934 1.00 93.44 190 ASP A N 1
ATOM 1402 C CA . ASP A 1 190 ? 35.817 -2.538 -69.907 1.00 93.44 190 ASP A CA 1
ATOM 1403 C C . ASP A 1 190 ? 36.979 -1.643 -70.347 1.00 93.44 190 ASP A C 1
ATOM 1405 O O . ASP A 1 190 ? 36.797 -0.687 -71.113 1.00 93.44 190 ASP A O 1
ATOM 1409 N N . ALA A 1 191 ? 38.175 -1.942 -69.835 1.00 88.88 191 ALA A N 1
ATOM 1410 C CA . ALA A 1 191 ? 39.375 -1.177 -70.147 1.00 88.88 191 ALA A CA 1
ATOM 1411 C C . ALA A 1 191 ? 39.885 -1.449 -71.569 1.00 88.88 191 ALA A C 1
ATOM 1413 O O . ALA A 1 191 ? 40.540 -0.590 -72.152 1.00 88.88 191 ALA A O 1
ATOM 1414 N N . PHE A 1 192 ? 39.546 -2.592 -72.174 1.00 88.25 192 PHE A N 1
ATOM 1415 C CA . PHE A 1 192 ? 39.929 -2.901 -73.552 1.00 88.25 192 PHE A CA 1
ATOM 1416 C C . PHE A 1 192 ? 39.186 -2.020 -74.555 1.00 88.25 192 PHE A C 1
ATOM 1418 O O . PHE A 1 192 ? 39.768 -1.519 -75.517 1.00 88.25 192 PHE A O 1
ATOM 1425 N N . GLN A 1 193 ? 37.887 -1.822 -74.330 1.00 89.50 193 GLN A N 1
ATOM 1426 C CA . GLN A 1 193 ? 37.035 -1.004 -75.190 1.00 89.50 193 GLN A CA 1
ATOM 1427 C C . GLN A 1 193 ? 36.956 0.464 -74.758 1.00 89.50 193 GLN A C 1
ATOM 1429 O O . GLN A 1 193 ? 36.393 1.270 -75.502 1.00 89.50 193 GLN A O 1
ATOM 1434 N N . ASN A 1 194 ? 37.503 0.802 -73.586 1.00 89.00 194 ASN A N 1
ATOM 1435 C CA . ASN A 1 194 ? 37.341 2.086 -72.906 1.00 89.00 194 ASN A CA 1
ATOM 1436 C C . ASN A 1 194 ? 35.858 2.458 -72.735 1.00 89.00 194 ASN A C 1
ATOM 1438 O O . ASN A 1 194 ? 35.406 3.502 -73.211 1.00 89.00 194 ASN A O 1
ATOM 1442 N N . LYS A 1 195 ? 35.077 1.570 -72.105 1.00 92.81 195 LYS A N 1
ATOM 1443 C CA . LYS A 1 195 ? 33.625 1.745 -71.951 1.00 92.81 195 LYS A CA 1
ATOM 1444 C C . LYS A 1 195 ? 33.112 1.322 -70.588 1.00 92.81 195 LYS A C 1
ATOM 1446 O O . LYS A 1 195 ? 33.480 0.278 -70.066 1.00 92.81 195 LYS A O 1
ATOM 1451 N N . VAL A 1 196 ? 32.168 2.089 -70.056 1.00 93.44 196 VAL A N 1
ATOM 1452 C CA . VAL A 1 196 ? 31.350 1.667 -68.915 1.00 93.44 196 VAL A CA 1
ATOM 1453 C C . VAL A 1 196 ? 30.421 0.535 -69.368 1.00 93.44 196 VAL A C 1
ATOM 1455 O O . VAL A 1 196 ? 29.648 0.702 -70.313 1.00 93.44 196 VAL A O 1
ATOM 1458 N N . VAL A 1 197 ? 30.494 -0.618 -68.705 1.00 96.00 197 VAL A N 1
ATOM 1459 C CA . VAL A 1 197 ? 29.721 -1.831 -69.034 1.00 96.00 197 VAL A CA 1
ATOM 1460 C C . VAL A 1 197 ? 28.392 -1.833 -68.294 1.00 96.00 197 VAL A C 1
ATOM 1462 O O . VAL A 1 197 ? 27.335 -2.047 -68.888 1.00 96.00 197 VAL A O 1
ATOM 1465 N N . THR A 1 198 ? 28.440 -1.546 -66.997 1.00 95.88 198 THR A N 1
ATOM 1466 C CA . THR A 1 198 ? 27.264 -1.402 -66.138 1.00 95.88 198 THR A CA 1
ATOM 1467 C C . THR A 1 198 ? 27.389 -0.120 -65.338 1.00 95.88 198 THR A C 1
ATOM 1469 O O . THR A 1 198 ? 28.485 0.398 -65.146 1.00 95.88 198 THR A O 1
ATOM 1472 N N . CYS A 1 199 ? 26.260 0.424 -64.896 1.00 94.75 199 CYS A N 1
ATOM 1473 C CA . CYS A 1 199 ? 26.242 1.662 -64.138 1.00 94.75 199 CYS A CA 1
ATOM 1474 C C . CYS A 1 199 ? 25.199 1.582 -63.022 1.00 94.75 199 CYS A C 1
ATOM 1476 O O . CYS A 1 199 ? 24.071 1.141 -63.259 1.00 94.75 199 CYS A O 1
ATOM 1478 N N . THR A 1 200 ? 25.589 1.969 -61.809 1.00 94.19 200 THR A N 1
ATOM 1479 C CA . THR A 1 200 ? 24.695 2.095 -60.649 1.00 94.19 200 THR A CA 1
ATOM 1480 C C . THR A 1 200 ? 23.904 3.405 -60.724 1.00 94.19 200 THR A C 1
ATOM 1482 O O . THR A 1 200 ? 24.176 4.267 -61.563 1.00 94.19 200 THR A O 1
ATOM 1485 N N . ASN A 1 201 ? 22.926 3.594 -59.833 1.00 90.25 201 ASN A N 1
ATOM 1486 C CA . ASN A 1 201 ? 22.175 4.853 -59.766 1.00 90.25 201 ASN A CA 1
ATOM 1487 C C . ASN A 1 201 ? 23.100 6.038 -59.455 1.00 90.25 201 ASN A C 1
ATOM 1489 O O . ASN A 1 201 ? 22.958 7.118 -60.029 1.00 90.25 201 ASN A O 1
ATOM 1493 N N . GLU A 1 202 ? 24.074 5.811 -58.580 1.00 88.38 202 GLU A N 1
ATOM 1494 C CA . GLU A 1 202 ? 25.090 6.770 -58.175 1.00 88.38 202 GLU A CA 1
ATOM 1495 C C . GLU A 1 202 ? 26.047 7.078 -59.333 1.00 88.38 202 GLU A C 1
ATOM 1497 O O . GLU A 1 202 ? 26.368 8.242 -59.571 1.00 88.38 202 GLU A O 1
ATOM 1502 N N . GLY A 1 203 ? 26.421 6.068 -60.127 1.00 90.06 203 GLY A N 1
ATOM 1503 C CA . GLY A 1 203 ? 27.192 6.261 -61.354 1.00 90.06 203 GLY A CA 1
ATOM 1504 C C . GLY A 1 203 ? 26.456 7.112 -62.394 1.00 90.06 203 GLY A C 1
ATOM 1505 O O . GLY A 1 203 ? 27.041 8.045 -62.947 1.00 90.06 203 GLY A O 1
ATOM 1506 N N . PHE A 1 204 ? 25.161 6.861 -62.627 1.00 93.94 204 PHE A N 1
ATOM 1507 C CA . PHE A 1 204 ? 24.360 7.674 -63.551 1.00 93.94 204 PHE A CA 1
ATOM 1508 C C . PHE A 1 204 ? 24.238 9.123 -63.070 1.00 93.94 204 PHE A C 1
ATOM 1510 O O . PHE A 1 204 ? 24.364 10.048 -63.874 1.00 93.94 204 PHE A O 1
ATOM 1517 N N . ALA A 1 205 ? 24.032 9.328 -61.764 1.00 89.81 205 ALA A N 1
ATOM 1518 C CA . ALA A 1 205 ? 23.979 10.657 -61.156 1.00 89.81 205 ALA A CA 1
ATOM 1519 C C . ALA A 1 205 ? 25.317 11.409 -61.282 1.00 89.81 205 ALA A C 1
ATOM 1521 O O . ALA A 1 205 ? 25.324 12.623 -61.489 1.00 89.81 205 ALA A O 1
ATOM 1522 N N . ALA A 1 206 ? 26.435 10.682 -61.235 1.00 89.00 206 ALA A N 1
ATOM 1523 C CA . ALA A 1 206 ? 27.780 11.202 -61.461 1.00 89.00 206 ALA A CA 1
ATOM 1524 C C . ALA A 1 206 ? 28.142 11.414 -62.944 1.00 89.00 206 ALA A C 1
ATOM 1526 O O . ALA A 1 206 ? 29.211 11.941 -63.253 1.00 89.00 206 ALA A O 1
ATOM 1527 N N . GLY A 1 207 ? 27.265 11.025 -63.876 1.00 91.62 207 GLY A N 1
ATOM 1528 C CA . GLY A 1 207 ? 27.437 11.247 -65.313 1.00 91.62 207 GLY A CA 1
ATOM 1529 C C . GLY A 1 207 ? 28.059 10.085 -66.092 1.00 91.62 207 GLY A C 1
ATOM 1530 O O . GLY A 1 207 ? 28.369 10.265 -67.273 1.00 91.62 207 GLY A O 1
ATOM 1531 N N . LEU A 1 208 ? 28.218 8.902 -65.487 1.00 93.38 208 LEU A N 1
ATOM 1532 C CA . LEU A 1 208 ? 28.609 7.691 -66.212 1.00 93.38 208 LEU A CA 1
ATOM 1533 C C . LEU A 1 208 ? 27.469 7.253 -67.142 1.00 93.38 208 LEU A C 1
ATOM 1535 O O . LEU A 1 208 ? 26.284 7.391 -66.829 1.00 93.38 208 LEU A O 1
ATOM 1539 N N . LYS A 1 209 ? 27.829 6.717 -68.309 1.00 94.88 209 LYS A N 1
ATOM 1540 C CA . LYS A 1 209 ? 26.876 6.222 -69.307 1.00 94.88 209 LYS A CA 1
ATOM 1541 C C . LYS A 1 209 ? 27.356 4.893 -69.854 1.00 94.88 209 LYS A C 1
ATOM 1543 O O . LYS A 1 209 ? 28.483 4.790 -70.323 1.00 94.88 209 LYS A O 1
ATOM 1548 N N . ILE A 1 210 ? 26.476 3.898 -69.829 1.00 96.00 210 ILE A N 1
ATOM 1549 C CA . ILE A 1 210 ? 26.759 2.578 -70.393 1.00 96.00 210 ILE A CA 1
ATOM 1550 C C . ILE A 1 210 ? 27.113 2.723 -71.880 1.00 96.00 210 ILE A C 1
ATOM 1552 O O . ILE A 1 210 ? 26.387 3.369 -72.635 1.00 96.00 210 ILE A O 1
ATOM 1556 N N . GLY A 1 211 ? 28.219 2.104 -72.291 1.00 93.31 211 GLY A N 1
ATOM 1557 C CA . GLY A 1 211 ? 28.729 2.113 -73.661 1.00 93.31 211 GLY A CA 1
ATOM 1558 C C . GLY A 1 211 ? 29.629 3.300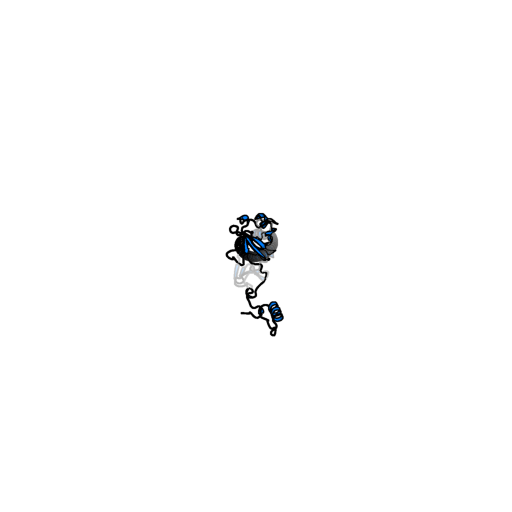 -74.023 1.00 93.31 211 GLY A C 1
ATOM 1559 O O . GLY A 1 211 ? 30.184 3.296 -75.124 1.00 93.31 211 GLY A O 1
ATOM 1560 N N . GLU A 1 212 ? 29.806 4.266 -73.119 1.00 92.44 212 GLU A N 1
ATOM 1561 C CA . GLU A 1 212 ? 30.669 5.442 -73.291 1.00 92.44 212 GLU A CA 1
ATOM 1562 C C . GLU A 1 212 ? 31.931 5.341 -72.423 1.00 92.44 212 GLU A C 1
ATOM 1564 O O . GLU A 1 212 ? 31.969 4.595 -71.440 1.00 92.44 212 GLU A O 1
ATOM 1569 N N . ALA A 1 213 ? 32.958 6.117 -72.775 1.00 90.12 213 ALA A N 1
ATOM 1570 C CA . ALA A 1 213 ? 34.160 6.262 -71.956 1.00 90.12 213 ALA A CA 1
ATOM 1571 C C . ALA A 1 213 ? 33.855 6.954 -70.616 1.00 90.12 213 ALA A C 1
ATOM 1573 O O . ALA A 1 213 ? 32.819 7.607 -70.448 1.00 90.12 213 ALA A O 1
ATOM 1574 N N . LEU A 1 214 ? 34.781 6.832 -69.661 1.00 89.75 214 LEU A N 1
ATOM 1575 C CA . LEU A 1 214 ? 34.656 7.516 -68.376 1.00 89.75 214 LEU A CA 1
ATOM 1576 C C . LEU A 1 214 ? 34.574 9.040 -68.583 1.00 89.75 214 LEU A C 1
ATOM 1578 O O . LEU A 1 214 ? 35.341 9.597 -69.376 1.00 89.75 214 LEU A O 1
ATOM 1582 N N . PRO A 1 215 ? 33.653 9.737 -67.892 1.00 89.94 215 PRO A N 1
ATOM 1583 C CA . PRO A 1 215 ? 33.537 11.183 -68.008 1.00 89.94 215 PRO A CA 1
ATOM 1584 C C . PRO A 1 215 ? 34.784 11.881 -67.453 1.00 89.94 215 PRO A C 1
ATOM 1586 O O . PRO A 1 215 ? 35.509 11.340 -66.612 1.00 89.94 215 PRO A O 1
ATOM 1589 N N . ALA A 1 216 ? 35.012 13.118 -67.902 1.00 85.38 216 ALA A N 1
ATOM 1590 C CA . ALA A 1 216 ? 36.054 13.969 -67.340 1.00 85.38 216 ALA A CA 1
ATOM 1591 C C . ALA A 1 216 ? 35.837 14.165 -65.823 1.00 85.38 216 ALA A C 1
ATOM 1593 O O . ALA A 1 216 ? 34.683 14.275 -65.390 1.00 85.38 216 ALA A O 1
ATOM 1594 N N . PRO A 1 217 ? 36.918 14.227 -65.021 1.00 83.56 217 PRO A N 1
ATOM 1595 C CA . PRO A 1 217 ? 36.810 14.399 -63.579 1.00 83.56 217 PRO A CA 1
ATOM 1596 C C . PRO A 1 217 ? 36.073 15.700 -63.249 1.00 83.56 217 PRO A C 1
ATOM 1598 O O . PRO A 1 217 ? 36.332 16.754 -63.833 1.00 83.56 217 PRO A O 1
ATOM 1601 N N . SER A 1 218 ? 35.131 15.611 -62.320 1.00 88.50 218 SER A N 1
ATOM 1602 C CA . SER A 1 218 ? 34.373 16.747 -61.806 1.00 88.50 218 SER A CA 1
ATOM 1603 C C . SER A 1 218 ? 33.966 16.490 -60.359 1.00 88.50 218 SER A C 1
ATOM 1605 O O . SER A 1 218 ? 34.046 15.361 -59.876 1.00 88.50 218 SER A O 1
ATOM 1607 N N . GLU A 1 219 ? 33.442 17.506 -59.671 1.00 85.56 219 GLU A N 1
ATOM 1608 C CA . GLU A 1 219 ? 32.909 17.309 -58.315 1.00 85.56 219 GLU A CA 1
ATOM 1609 C C . GLU A 1 219 ? 31.790 16.246 -58.284 1.00 85.56 219 GLU A C 1
ATOM 1611 O O . GLU A 1 219 ? 31.617 15.579 -57.272 1.00 85.56 219 GLU A O 1
ATOM 1616 N N . ALA A 1 220 ? 31.081 16.021 -59.401 1.00 87.44 220 ALA A N 1
ATOM 1617 C CA . ALA A 1 220 ? 30.054 14.982 -59.510 1.00 87.44 220 ALA A CA 1
ATOM 1618 C C . ALA A 1 220 ? 30.627 13.555 -59.583 1.00 87.44 220 ALA A C 1
ATOM 1620 O O . ALA A 1 220 ? 29.954 12.615 -59.175 1.00 87.44 220 ALA A O 1
ATOM 1621 N N . THR A 1 221 ? 31.854 13.376 -60.083 1.00 88.44 221 THR A N 1
ATOM 1622 C CA . THR A 1 221 ? 32.518 12.062 -60.166 1.00 88.44 221 THR A CA 1
ATOM 1623 C C . THR A 1 221 ? 33.418 11.791 -58.963 1.00 88.44 221 THR A C 1
ATOM 1625 O O . THR A 1 221 ? 34.020 10.723 -58.868 1.00 88.44 221 THR A O 1
ATOM 1628 N N . LYS A 1 222 ? 33.578 12.753 -58.053 1.00 88.88 222 LYS A N 1
ATOM 1629 C CA . LYS A 1 222 ? 34.435 12.620 -56.877 1.00 88.88 222 LYS A CA 1
ATOM 1630 C C . LYS A 1 222 ? 33.942 11.502 -55.965 1.00 88.88 222 LYS A C 1
ATOM 1632 O O . LYS A 1 222 ? 32.777 11.469 -55.584 1.00 88.88 222 LYS A O 1
ATOM 1637 N N . GLY A 1 223 ? 34.848 10.596 -55.619 1.00 87.44 223 GLY A N 1
ATOM 1638 C CA . GLY A 1 223 ? 34.535 9.417 -54.827 1.00 87.44 223 GLY A CA 1
ATOM 1639 C C . GLY A 1 223 ? 33.778 8.340 -55.599 1.00 87.44 223 GLY A C 1
ATOM 1640 O O . GLY A 1 223 ? 33.441 7.325 -55.015 1.00 87.44 223 GLY A O 1
ATOM 1641 N N . ILE A 1 224 ? 33.521 8.482 -56.901 1.00 91.12 224 ILE A N 1
ATOM 1642 C CA . ILE A 1 224 ? 32.988 7.368 -57.689 1.00 91.12 224 ILE A CA 1
ATOM 1643 C C . ILE A 1 224 ? 34.129 6.430 -58.058 1.00 91.12 224 ILE A C 1
ATOM 1645 O O . ILE A 1 224 ? 35.167 6.883 -58.545 1.00 91.12 224 ILE A O 1
ATOM 1649 N N . TYR A 1 225 ? 33.925 5.128 -57.877 1.00 92.19 225 TYR A N 1
ATOM 1650 C CA . TYR A 1 225 ? 34.827 4.109 -58.399 1.00 92.19 225 TYR A CA 1
ATOM 1651 C C . TYR A 1 225 ? 34.117 3.140 -59.337 1.00 92.19 225 TYR A C 1
ATOM 1653 O O . TYR A 1 225 ? 32.945 2.828 -59.148 1.00 92.19 225 TYR A O 1
ATOM 1661 N N . VAL A 1 226 ? 34.823 2.647 -60.347 1.00 92.81 226 VAL A N 1
ATOM 1662 C CA . VAL A 1 226 ? 34.354 1.553 -61.206 1.00 92.81 226 VAL A CA 1
ATOM 1663 C C . VAL A 1 226 ? 35.291 0.364 -61.092 1.00 92.81 226 VAL A C 1
ATOM 1665 O O . VAL A 1 226 ? 36.487 0.537 -60.859 1.00 92.81 226 VAL A O 1
ATOM 1668 N N . ILE A 1 227 ? 34.746 -0.838 -61.254 1.00 93.56 227 ILE A N 1
ATOM 1669 C CA . ILE A 1 227 ? 35.520 -2.082 -61.214 1.00 93.56 227 ILE A CA 1
ATOM 1670 C C . ILE A 1 227 ? 35.818 -2.519 -62.643 1.00 93.56 227 ILE A C 1
ATOM 1672 O O . ILE A 1 227 ? 34.914 -2.614 -63.473 1.00 93.56 227 ILE A O 1
ATOM 1676 N N . VAL A 1 228 ? 37.082 -2.796 -62.932 1.00 91.94 228 VAL A N 1
ATOM 1677 C CA . VAL A 1 228 ? 37.524 -3.251 -64.248 1.00 91.94 228 VAL A CA 1
ATOM 1678 C C . VAL A 1 228 ? 37.140 -4.720 -64.421 1.00 91.94 228 VAL A C 1
ATOM 1680 O O . VAL A 1 228 ? 37.554 -5.572 -63.638 1.00 91.94 228 VAL A O 1
ATOM 1683 N N . THR A 1 229 ? 36.334 -5.033 -65.435 1.00 93.00 229 THR A N 1
ATOM 1684 C CA . THR A 1 229 ? 35.869 -6.406 -65.718 1.00 93.00 229 THR A CA 1
ATOM 1685 C C . THR A 1 229 ? 36.523 -7.025 -66.946 1.00 93.00 229 THR A C 1
ATOM 1687 O O . THR A 1 229 ? 36.506 -8.246 -67.098 1.00 93.00 229 THR A O 1
ATOM 1690 N N . VAL A 1 230 ? 37.141 -6.203 -67.796 1.00 90.69 230 VAL A N 1
ATOM 1691 C CA . VAL A 1 230 ? 37.929 -6.636 -68.954 1.00 90.69 230 VAL A CA 1
ATOM 1692 C C . VAL A 1 230 ? 39.254 -5.893 -68.932 1.00 90.69 230 VAL A C 1
ATOM 1694 O O . VAL A 1 230 ? 39.273 -4.663 -68.879 1.00 90.69 230 VAL A O 1
ATOM 1697 N N . GLU A 1 231 ? 40.345 -6.653 -68.968 1.00 88.50 231 GLU A N 1
ATOM 1698 C CA . GLU A 1 231 ? 41.701 -6.115 -68.990 1.00 88.50 231 GLU A CA 1
ATOM 1699 C C . GLU A 1 231 ? 41.967 -5.329 -70.274 1.00 88.50 231 GLU A C 1
ATOM 1701 O O . GLU A 1 231 ? 41.623 -5.775 -71.369 1.00 88.50 231 GLU A O 1
ATOM 1706 N N . GLY A 1 232 ? 42.629 -4.182 -70.155 1.00 86.12 232 GLY A N 1
ATOM 1707 C CA . GLY A 1 232 ? 43.010 -3.406 -71.324 1.00 86.12 232 GLY A CA 1
ATOM 1708 C C . GLY A 1 232 ? 43.805 -2.148 -71.008 1.00 86.12 232 GLY A C 1
ATOM 1709 O O . GLY A 1 232 ? 43.983 -1.788 -69.841 1.00 86.12 232 GLY A O 1
ATOM 1710 N N . PRO A 1 233 ? 44.321 -1.480 -72.052 1.00 83.38 233 PRO A N 1
ATOM 1711 C CA . PRO A 1 233 ? 45.163 -0.315 -71.878 1.00 83.38 233 PRO A CA 1
ATOM 1712 C C . PRO A 1 233 ? 44.356 0.881 -71.366 1.00 83.38 233 PRO A C 1
ATOM 1714 O O . PRO A 1 233 ? 43.294 1.211 -71.885 1.00 83.38 233 PRO A O 1
ATOM 1717 N N . LEU A 1 234 ? 44.922 1.621 -70.419 1.00 77.44 234 LEU A N 1
ATOM 1718 C CA . LEU A 1 234 ? 44.350 2.863 -69.898 1.00 77.44 234 LEU A CA 1
ATOM 1719 C C . LEU A 1 234 ? 44.606 4.083 -70.805 1.00 77.44 234 LEU A C 1
ATOM 1721 O O . LEU A 1 234 ? 44.375 5.233 -70.428 1.00 77.44 234 LEU A O 1
ATOM 1725 N N . SER A 1 235 ? 45.073 3.870 -72.035 1.00 70.19 235 SER A N 1
ATOM 1726 C CA . SER A 1 235 ? 45.258 4.948 -73.004 1.00 70.19 235 SER A CA 1
ATOM 1727 C C . SER A 1 235 ? 43.908 5.556 -73.408 1.00 70.19 235 SER A C 1
ATOM 1729 O O . SER A 1 235 ? 43.059 4.872 -73.974 1.00 70.19 235 SER A O 1
ATOM 1731 N N . GLY A 1 236 ? 43.719 6.857 -73.169 1.00 63.78 236 GLY A N 1
ATOM 1732 C CA . GLY A 1 236 ? 42.508 7.586 -73.582 1.00 63.78 236 GLY A CA 1
ATOM 1733 C C . GLY A 1 236 ? 41.353 7.581 -72.572 1.00 63.78 236 GLY A C 1
ATOM 1734 O O . GLY A 1 236 ? 40.280 8.092 -72.881 1.00 63.78 236 GLY A O 1
ATOM 1735 N N . THR A 1 237 ? 41.566 7.060 -71.364 1.00 63.12 237 THR A N 1
ATOM 1736 C CA . THR A 1 237 ? 40.584 7.038 -70.257 1.00 63.12 237 THR A CA 1
ATOM 1737 C C . THR A 1 237 ? 40.652 8.294 -69.371 1.00 63.12 237 THR A C 1
ATOM 1739 O O . THR A 1 237 ? 39.855 8.468 -68.452 1.00 63.12 237 THR A O 1
ATOM 1742 N N . GLY A 1 238 ? 41.634 9.172 -69.615 1.00 62.78 238 GLY A N 1
ATOM 1743 C CA . GLY A 1 238 ? 41.921 10.329 -68.763 1.00 62.78 238 GLY A CA 1
ATOM 1744 C C . GLY A 1 238 ? 42.522 9.959 -67.401 1.00 62.78 238 GLY A C 1
ATOM 1745 O O . GLY A 1 238 ? 42.652 10.833 -66.544 1.00 62.78 238 GLY A O 1
ATOM 1746 N N . THR A 1 239 ? 42.889 8.690 -67.186 1.00 59.28 239 THR A N 1
ATOM 1747 C CA . THR A 1 239 ? 43.555 8.247 -65.961 1.00 59.28 239 THR A CA 1
ATOM 1748 C C . THR A 1 239 ? 44.981 8.775 -65.923 1.00 59.28 239 THR A C 1
ATOM 1750 O O . THR A 1 239 ? 45.766 8.543 -66.847 1.00 59.28 239 THR A O 1
ATOM 1753 N N . ARG A 1 240 ? 45.347 9.470 -64.847 1.00 56.56 240 ARG A N 1
ATOM 1754 C CA . ARG A 1 240 ? 46.724 9.902 -64.615 1.00 56.56 240 ARG A CA 1
ATOM 1755 C C . ARG A 1 240 ? 47.345 8.911 -63.641 1.00 56.56 240 ARG A C 1
ATOM 1757 O O . ARG A 1 240 ? 47.127 9.026 -62.440 1.00 56.56 240 ARG A O 1
ATOM 1764 N N . ALA A 1 241 ? 48.081 7.924 -64.152 1.00 49.94 241 ALA A N 1
ATOM 1765 C CA . ALA A 1 241 ? 48.853 7.033 -63.292 1.00 49.94 241 ALA A CA 1
ATOM 1766 C C . ALA A 1 241 ? 49.841 7.888 -62.471 1.00 49.94 241 ALA A C 1
ATOM 1768 O O . ALA A 1 241 ? 50.629 8.640 -63.058 1.00 49.94 241 ALA A O 1
ATOM 1769 N N . PRO A 1 242 ? 49.800 7.855 -61.129 1.00 45.72 242 PRO A N 1
ATOM 1770 C CA . PRO A 1 242 ? 50.778 8.567 -60.325 1.00 45.72 242 PRO A CA 1
ATOM 1771 C C . PRO A 1 242 ? 52.148 7.881 -60.481 1.00 45.72 242 PRO A C 1
ATOM 1773 O O . PRO A 1 242 ? 52.413 6.847 -59.885 1.00 45.72 242 PRO A O 1
ATOM 1776 N N . ASN A 1 243 ? 53.034 8.478 -61.282 1.00 47.66 243 ASN A N 1
ATOM 1777 C CA . ASN A 1 243 ? 54.482 8.214 -61.316 1.00 47.66 243 ASN A CA 1
ATOM 1778 C C . ASN A 1 243 ? 54.962 6.784 -61.667 1.00 47.66 243 ASN A C 1
ATOM 1780 O O . ASN A 1 243 ? 55.970 6.336 -61.119 1.00 47.66 243 ASN A O 1
ATOM 1784 N N . ARG A 1 244 ? 54.336 6.080 -62.616 1.00 50.06 244 ARG A N 1
ATOM 1785 C CA . ARG A 1 244 ? 54.897 4.832 -63.175 1.00 50.06 244 ARG A CA 1
ATOM 1786 C C . ARG A 1 244 ? 54.776 4.815 -64.695 1.00 50.06 244 ARG A C 1
ATOM 1788 O O . ARG A 1 244 ? 53.704 4.560 -65.227 1.00 50.06 244 ARG A O 1
ATOM 1795 N N . GLU A 1 245 ? 55.880 5.107 -65.382 1.00 46.25 245 GLU A N 1
ATOM 1796 C CA . GLU A 1 245 ? 55.944 5.126 -66.852 1.00 46.25 245 GLU A CA 1
ATOM 1797 C C . GLU A 1 245 ? 56.031 3.723 -67.485 1.00 46.25 245 GLU A C 1
ATOM 1799 O O . GLU A 1 245 ? 55.883 3.618 -68.698 1.00 46.25 245 GLU A O 1
ATOM 1804 N N . GLU A 1 246 ? 56.202 2.646 -66.703 1.00 45.03 246 GLU A N 1
ATOM 1805 C CA . GLU A 1 246 ? 56.396 1.293 -67.265 1.00 45.03 246 GLU A CA 1
ATOM 1806 C C . GLU A 1 246 ? 55.321 0.260 -66.860 1.00 45.03 246 GLU A C 1
ATOM 1808 O O . GLU A 1 246 ? 54.939 -0.539 -67.709 1.00 45.03 246 GLU A O 1
ATOM 1813 N N . ASP A 1 247 ? 54.716 0.342 -65.663 1.00 44.12 247 ASP A N 1
ATOM 1814 C CA . ASP A 1 247 ? 53.683 -0.628 -65.222 1.00 44.12 247 ASP A CA 1
ATOM 1815 C C . ASP A 1 247 ? 52.240 -0.067 -65.231 1.00 44.12 247 ASP A C 1
ATOM 1817 O O . ASP A 1 247 ? 51.274 -0.817 -65.193 1.00 44.12 247 ASP A O 1
ATOM 1821 N N . GLY A 1 248 ? 52.058 1.257 -65.328 1.00 54.94 248 GLY A N 1
ATOM 1822 C CA . GLY A 1 248 ? 50.756 1.932 -65.168 1.00 54.94 248 GLY A CA 1
ATOM 1823 C C . GLY A 1 248 ? 49.924 2.093 -66.448 1.00 54.94 248 GLY A C 1
ATOM 1824 O O . GLY A 1 248 ? 49.173 3.063 -66.566 1.00 54.94 248 GLY A O 1
ATOM 1825 N N . THR A 1 249 ? 50.099 1.216 -67.442 1.00 66.56 249 THR A N 1
ATOM 1826 C CA . THR A 1 249 ? 49.476 1.371 -68.774 1.00 66.56 249 THR A CA 1
ATOM 1827 C C . THR A 1 249 ? 48.294 0.445 -69.032 1.00 66.56 249 THR A C 1
ATOM 1829 O O . THR A 1 249 ? 47.538 0.711 -69.966 1.00 66.56 249 THR A O 1
ATOM 1832 N N . ILE A 1 250 ? 48.099 -0.593 -68.215 1.00 77.38 250 ILE A N 1
ATOM 1833 C CA . ILE A 1 250 ? 47.036 -1.596 -68.354 1.00 77.38 250 ILE A CA 1
ATOM 1834 C C . ILE A 1 250 ? 46.283 -1.680 -67.027 1.00 77.38 250 ILE A C 1
ATOM 1836 O O . ILE A 1 250 ? 46.901 -1.682 -65.970 1.00 77.38 250 ILE A O 1
ATOM 1840 N N . ALA A 1 251 ? 44.955 -1.732 -67.087 1.00 84.88 251 ALA A N 1
ATOM 1841 C CA . ALA A 1 251 ? 44.141 -2.111 -65.943 1.00 84.88 251 ALA A CA 1
ATOM 1842 C C . ALA A 1 251 ? 43.740 -3.576 -66.075 1.00 84.88 251 ALA A C 1
ATOM 1844 O O . ALA A 1 251 ? 43.266 -3.988 -67.137 1.00 84.88 251 ALA A O 1
ATOM 1845 N N . HIS A 1 252 ? 43.911 -4.338 -65.002 1.00 86.69 252 HIS A N 1
ATOM 1846 C CA . HIS A 1 252 ? 43.588 -5.755 -64.934 1.00 86.69 252 HIS A CA 1
ATOM 1847 C C . HIS A 1 252 ? 42.181 -5.980 -64.379 1.00 86.69 252 HIS A C 1
ATOM 1849 O O . HIS A 1 252 ? 41.577 -5.120 -63.735 1.00 86.69 252 HIS A O 1
ATOM 1855 N N . VAL A 1 253 ? 41.632 -7.170 -64.627 1.00 88.06 253 VAL A N 1
ATOM 1856 C CA . VAL A 1 253 ? 40.324 -7.552 -64.083 1.00 88.06 253 VAL A CA 1
ATOM 1857 C C . VAL A 1 253 ? 40.372 -7.532 -62.552 1.00 88.06 253 VAL A C 1
ATOM 1859 O O . VAL A 1 253 ? 41.187 -8.220 -61.944 1.00 88.06 253 VAL A O 1
ATOM 1862 N N . GLY A 1 254 ? 39.466 -6.776 -61.934 1.00 86.38 254 GLY A N 1
ATOM 1863 C CA . GLY A 1 254 ? 39.388 -6.583 -60.485 1.00 86.38 254 GLY A CA 1
ATOM 1864 C C . GLY A 1 254 ? 40.032 -5.291 -59.978 1.00 86.38 254 GLY A C 1
ATOM 1865 O O . GLY A 1 254 ? 39.795 -4.932 -58.82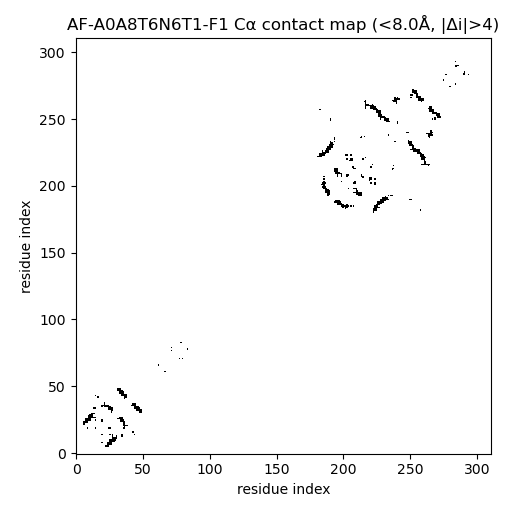5 1.00 86.38 254 GLY A O 1
ATOM 1866 N N . ASP A 1 255 ? 40.773 -4.564 -60.819 1.00 88.50 255 ASP A N 1
ATOM 1867 C CA . ASP A 1 255 ? 41.273 -3.232 -60.474 1.00 88.50 255 ASP A CA 1
ATOM 1868 C C . ASP A 1 255 ? 40.139 -2.224 -60.317 1.00 88.50 255 ASP A C 1
ATOM 1870 O O . ASP A 1 255 ? 39.067 -2.346 -60.920 1.00 88.50 255 ASP A O 1
ATOM 1874 N N . TRP A 1 256 ? 40.373 -1.213 -59.483 1.00 90.62 256 TRP A N 1
ATOM 1875 C CA . TRP A 1 256 ? 39.419 -0.131 -59.265 1.00 90.62 256 TRP A CA 1
ATOM 1876 C C . TRP A 1 256 ? 39.937 1.141 -59.921 1.00 90.62 256 TRP A C 1
ATOM 1878 O O . TRP A 1 256 ? 41.079 1.540 -59.715 1.00 90.62 256 TRP A O 1
ATOM 1888 N N . LEU A 1 257 ? 39.083 1.820 -60.679 1.00 89.25 257 LEU A N 1
ATOM 1889 C CA . LEU A 1 257 ? 39.354 3.176 -61.147 1.00 89.25 257 LEU A CA 1
ATOM 1890 C C . LEU A 1 257 ? 38.539 4.137 -60.296 1.00 89.25 257 LEU A C 1
ATOM 1892 O O . LEU A 1 257 ? 37.313 4.097 -60.339 1.00 89.25 257 LEU A O 1
ATOM 1896 N N . VAL A 1 258 ? 39.209 4.997 -59.535 1.00 89.94 258 VAL A N 1
ATOM 1897 C CA . VAL A 1 258 ? 38.600 5.913 -58.565 1.00 89.94 258 VAL A CA 1
ATOM 1898 C C . VAL A 1 258 ? 38.761 7.350 -59.040 1.00 89.94 258 VAL A C 1
ATOM 1900 O O . VAL A 1 258 ? 39.879 7.816 -59.223 1.00 89.94 258 VAL A O 1
ATOM 1903 N N . SER A 1 259 ? 37.675 8.097 -59.197 1.00 89.06 259 SER A N 1
ATOM 1904 C CA . SER A 1 259 ? 37.766 9.524 -59.504 1.00 89.06 259 SER A CA 1
ATOM 1905 C C . SER A 1 259 ? 37.900 10.345 -58.219 1.00 89.06 259 SER A C 1
ATOM 1907 O O . SER A 1 259 ? 37.043 10.300 -57.338 1.00 89.06 259 SER A O 1
ATOM 1909 N N . ASP A 1 260 ? 38.944 11.167 -58.133 1.00 83.81 260 ASP A N 1
ATOM 1910 C CA . ASP A 1 260 ? 39.118 12.156 -57.058 1.00 83.81 260 ASP A CA 1
ATOM 1911 C C . ASP A 1 260 ? 38.43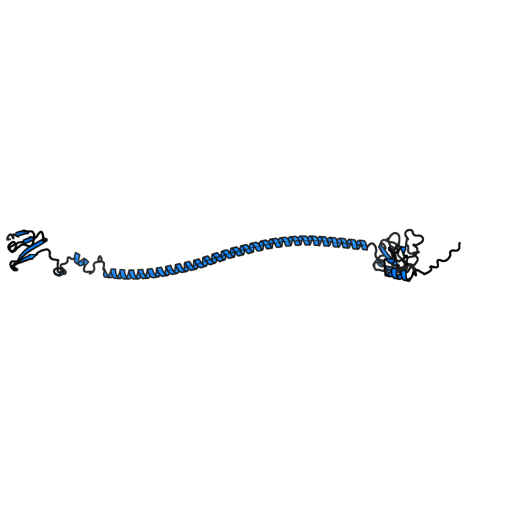0 13.505 -57.361 1.00 83.81 260 ASP A C 1
ATOM 1913 O O . ASP A 1 260 ? 38.488 14.442 -56.562 1.00 83.81 260 ASP A O 1
ATOM 1917 N N . GLY A 1 261 ? 37.774 13.598 -58.524 1.00 82.94 261 GLY A N 1
ATOM 1918 C CA . GLY A 1 261 ? 37.052 14.770 -59.015 1.00 82.94 261 GLY A CA 1
ATOM 1919 C C . GLY A 1 261 ? 37.922 15.893 -59.587 1.00 82.94 261 GLY A C 1
ATOM 1920 O O . GLY A 1 261 ? 37.367 16.864 -60.099 1.00 82.94 261 GLY A O 1
ATOM 1921 N N . ILE A 1 262 ? 39.258 15.781 -59.537 1.00 80.31 262 ILE A N 1
ATOM 1922 C CA . ILE A 1 262 ? 40.181 16.861 -59.932 1.00 80.31 262 ILE A CA 1
ATOM 1923 C C . ILE A 1 262 ? 41.284 16.369 -60.881 1.00 80.31 262 ILE A C 1
ATOM 1925 O O . ILE A 1 262 ? 41.512 16.987 -61.921 1.00 80.31 262 ILE A O 1
ATOM 1929 N N . HIS A 1 263 ? 41.987 15.286 -60.546 1.00 72.75 263 HIS A N 1
ATOM 1930 C CA . HIS A 1 263 ? 43.213 14.860 -61.232 1.00 72.75 263 HIS A CA 1
ATOM 1931 C C . HIS A 1 263 ? 42.997 13.737 -62.255 1.00 72.75 263 HIS A C 1
ATOM 1933 O O . HIS A 1 263 ? 43.940 13.370 -62.960 1.00 72.75 263 HIS A O 1
ATOM 1939 N N . GLY A 1 264 ? 41.769 13.226 -62.367 1.00 79.69 264 GLY A N 1
ATOM 1940 C CA . GLY A 1 264 ? 41.391 12.149 -63.280 1.00 79.69 264 GLY A CA 1
ATOM 1941 C C . GLY A 1 264 ? 40.934 10.904 -62.533 1.00 79.69 264 GLY A C 1
ATOM 1942 O O . GLY A 1 264 ? 40.681 10.931 -61.330 1.00 79.69 264 GLY A O 1
ATOM 1943 N N . TRP A 1 265 ? 40.817 9.804 -63.267 1.00 85.00 265 TRP A N 1
ATOM 1944 C CA . TRP A 1 265 ? 40.547 8.495 -62.682 1.00 85.00 265 TRP A CA 1
ATOM 1945 C C . TRP A 1 265 ? 41.876 7.870 -62.233 1.00 85.00 265 TRP A C 1
ATOM 1947 O O . TRP A 1 265 ? 42.812 7.725 -63.017 1.00 85.00 265 TRP A O 1
ATOM 1957 N N . LEU A 1 266 ? 41.994 7.567 -60.949 1.00 85.44 266 LEU A N 1
ATOM 1958 C CA . LEU A 1 266 ? 43.167 6.969 -60.328 1.00 85.44 266 LEU A CA 1
ATOM 1959 C C . LEU A 1 266 ? 43.027 5.448 -60.371 1.00 85.44 266 LEU A C 1
ATOM 1961 O O . LEU A 1 266 ? 42.017 4.914 -59.915 1.00 85.44 266 LEU A O 1
ATOM 1965 N N . LEU A 1 267 ? 44.037 4.759 -60.900 1.00 85.00 267 LEU A N 1
ATOM 1966 C CA . LEU A 1 267 ? 44.098 3.300 -60.861 1.00 85.00 267 LEU A CA 1
ATOM 1967 C C . LEU A 1 267 ? 44.513 2.829 -59.468 1.00 85.00 267 LEU A C 1
ATOM 1969 O O . LEU A 1 267 ? 45.543 3.243 -58.938 1.00 85.00 267 LEU A O 1
ATOM 1973 N N . PHE A 1 268 ? 43.696 1.956 -58.897 1.00 83.31 268 PHE A N 1
ATOM 1974 C CA . PHE A 1 268 ? 43.966 1.198 -57.689 1.00 83.31 268 PHE A CA 1
ATOM 1975 C C . PHE A 1 268 ? 44.136 -0.260 -58.114 1.00 83.31 268 PHE A C 1
ATOM 1977 O O . PHE A 1 268 ? 43.158 -0.947 -58.415 1.00 83.31 268 PHE A O 1
ATOM 1984 N N . GLU A 1 269 ? 45.394 -0.694 -58.162 1.00 80.12 269 GLU A N 1
ATOM 1985 C CA . GLU A 1 269 ? 45.803 -2.052 -58.530 1.00 80.12 269 GLU A CA 1
ATOM 1986 C C . GLU A 1 269 ? 45.394 -3.028 -57.414 1.00 80.12 269 GLU A C 1
ATOM 1988 O O . GLU A 1 269 ? 46.064 -3.148 -56.385 1.00 80.12 269 GLU A O 1
ATOM 1993 N N . LEU A 1 270 ? 44.252 -3.687 -57.590 1.00 77.56 270 LEU A N 1
ATOM 1994 C CA . LEU A 1 270 ? 43.675 -4.652 -56.646 1.00 77.56 270 LEU A CA 1
ATOM 1995 C C . LEU A 1 270 ? 43.442 -6.016 -57.307 1.00 77.56 270 LEU A C 1
ATOM 1997 O O . LEU A 1 270 ? 43.438 -7.041 -56.624 1.00 77.56 270 LEU A O 1
ATOM 2001 N N . GLY A 1 271 ? 43.267 -6.036 -58.627 1.00 66.25 271 GLY A N 1
ATOM 2002 C CA . GLY A 1 271 ? 43.179 -7.230 -59.446 1.00 66.25 271 GLY A CA 1
ATOM 2003 C C . GLY A 1 271 ? 44.570 -7.674 -59.876 1.00 66.25 271 GLY A C 1
ATOM 2004 O O . GLY A 1 271 ? 45.116 -7.182 -60.853 1.00 66.25 271 GLY A O 1
ATOM 2005 N N . GLN A 1 272 ? 45.166 -8.628 -59.164 1.00 64.69 272 GLN A N 1
ATOM 2006 C CA . GLN A 1 272 ? 46.405 -9.259 -59.625 1.00 64.69 272 GLN A CA 1
ATOM 2007 C C . GLN A 1 272 ? 46.075 -10.508 -60.439 1.00 64.69 272 GLN A C 1
ATOM 2009 O O . GLN A 1 272 ? 45.408 -11.417 -59.945 1.00 64.6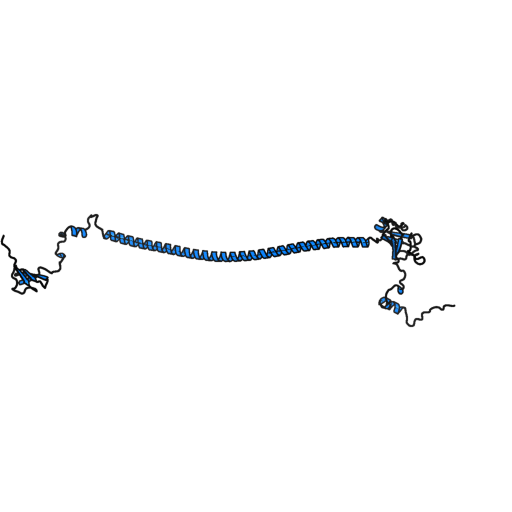9 272 GLN A O 1
ATOM 2014 N N . GLN A 1 273 ? 46.557 -10.560 -61.684 1.00 53.59 273 GLN A N 1
ATOM 2015 C CA . GLN A 1 273 ? 46.420 -11.734 -62.553 1.00 53.59 273 GLN A CA 1
ATOM 2016 C C . GLN A 1 273 ? 47.305 -12.901 -62.077 1.00 53.59 273 GLN A C 1
ATOM 2018 O O . GLN A 1 273 ? 46.952 -14.066 -62.256 1.00 53.59 273 GLN A O 1
ATOM 2023 N N . GLU A 1 274 ? 48.416 -12.591 -61.401 1.00 62.31 274 GLU A N 1
ATOM 2024 C CA . GLU A 1 274 ? 49.311 -13.556 -60.769 1.00 62.31 274 GLU A CA 1
ATOM 2025 C C . GLU A 1 274 ? 49.745 -13.045 -59.390 1.00 62.31 274 GLU A C 1
ATOM 2027 O O . GLU A 1 274 ? 50.169 -11.901 -59.239 1.00 62.31 274 GLU A O 1
ATOM 2032 N N . VAL A 1 275 ? 49.672 -13.906 -58.374 1.00 60.56 275 VAL A N 1
ATOM 2033 C CA . VAL A 1 275 ? 50.272 -13.635 -57.065 1.00 60.56 275 VAL A CA 1
ATOM 2034 C C . VAL A 1 275 ? 51.664 -14.254 -57.075 1.00 60.56 275 VAL A C 1
ATOM 2036 O O . VAL A 1 275 ? 51.800 -15.478 -57.086 1.00 60.56 275 VAL A O 1
ATOM 2039 N N . THR A 1 276 ? 52.718 -13.438 -57.072 1.00 62.78 276 THR A N 1
ATOM 2040 C CA . THR A 1 276 ? 54.068 -13.984 -56.876 1.00 62.78 276 THR A CA 1
ATOM 2041 C C . THR A 1 276 ? 54.242 -14.392 -55.412 1.00 62.78 276 THR A C 1
ATOM 2043 O O . THR A 1 276 ? 53.700 -13.752 -54.511 1.00 62.78 276 THR A O 1
ATOM 2046 N N . PHE A 1 277 ? 55.016 -15.446 -55.131 1.00 59.59 277 PHE A N 1
ATOM 2047 C CA . PHE A 1 277 ? 55.234 -15.905 -53.749 1.00 59.59 277 PHE A CA 1
ATOM 2048 C C . PHE A 1 277 ? 55.793 -14.812 -52.823 1.00 59.59 277 PHE A C 1
ATOM 2050 O O . PHE A 1 277 ? 55.552 -14.864 -51.624 1.00 59.59 277 PHE A O 1
ATOM 2057 N N . GLY A 1 278 ? 56.490 -13.802 -53.361 1.00 60.88 278 GLY A N 1
ATOM 2058 C CA . GLY A 1 278 ? 56.967 -12.656 -52.580 1.00 60.88 278 GLY A CA 1
ATOM 2059 C C . GLY A 1 278 ? 55.860 -11.711 -52.094 1.00 60.88 278 GLY A C 1
ATOM 2060 O O . GLY A 1 278 ? 56.093 -10.929 -51.178 1.00 60.88 278 GLY A O 1
ATOM 2061 N N . MET A 1 279 ? 54.666 -11.782 -52.688 1.00 60.19 279 MET A N 1
ATOM 2062 C CA . MET A 1 279 ? 53.500 -10.952 -52.353 1.00 60.19 279 MET A CA 1
ATOM 2063 C C . MET A 1 279 ? 52.602 -11.613 -51.299 1.00 60.19 279 MET A C 1
ATOM 2065 O O . MET A 1 279 ? 51.808 -10.936 -50.649 1.00 60.19 279 MET A O 1
ATOM 2069 N N . ILE A 1 280 ? 52.752 -12.924 -51.089 1.00 65.00 280 ILE A N 1
ATOM 2070 C CA . ILE A 1 280 ? 52.112 -13.652 -49.993 1.00 65.00 280 ILE A CA 1
ATOM 2071 C C . ILE A 1 280 ? 53.028 -13.521 -48.777 1.00 65.00 280 ILE A C 1
ATOM 2073 O O . ILE A 1 280 ? 54.079 -14.150 -48.701 1.00 65.00 280 ILE A O 1
ATOM 2077 N N . GLY A 1 281 ? 52.649 -12.684 -47.813 1.00 63.59 281 GLY A N 1
ATOM 2078 C CA . GLY A 1 281 ? 53.344 -12.642 -46.530 1.00 63.59 281 GLY A CA 1
ATOM 2079 C C . GLY A 1 281 ? 53.218 -13.989 -45.814 1.00 63.59 281 GLY A C 1
ATOM 2080 O O . GLY A 1 281 ? 52.107 -14.443 -45.551 1.00 63.59 281 GLY A O 1
ATOM 2081 N N . GLY A 1 282 ? 54.349 -14.611 -45.486 1.00 67.81 282 GLY A N 1
ATOM 2082 C CA . GLY A 1 282 ? 54.395 -15.898 -44.790 1.00 67.81 282 GLY A CA 1
ATOM 2083 C C . GLY A 1 282 ? 55.059 -16.997 -45.610 1.00 67.81 282 GLY A C 1
ATOM 2084 O O . GLY A 1 282 ? 55.428 -16.817 -46.769 1.00 67.81 282 GLY A O 1
ATOM 2085 N N . SER A 1 283 ? 55.268 -18.145 -44.980 1.00 75.06 283 SER A N 1
ATOM 2086 C CA . SER A 1 283 ? 55.839 -19.305 -45.646 1.00 75.06 283 SER A CA 1
ATOM 2087 C C . SER A 1 283 ? 54.739 -20.046 -46.414 1.00 75.06 283 SER A C 1
ATOM 2089 O O . SER A 1 283 ? 53.661 -20.267 -45.860 1.00 75.06 283 SER A O 1
ATOM 2091 N N . PRO A 1 284 ? 54.976 -20.533 -47.647 1.00 69.38 284 PRO A N 1
ATOM 2092 C CA . PRO A 1 284 ? 54.027 -21.424 -48.325 1.00 69.38 284 PRO A CA 1
ATOM 2093 C C . PRO A 1 284 ? 53.760 -22.719 -47.537 1.00 69.38 284 PRO A C 1
ATOM 2095 O O . PRO A 1 284 ? 52.765 -23.399 -47.782 1.00 69.38 284 PRO A O 1
ATOM 2098 N N . TYR A 1 285 ? 54.608 -23.028 -46.550 1.00 74.50 285 TYR A N 1
ATOM 2099 C CA . TYR A 1 285 ? 54.426 -24.125 -45.606 1.00 74.50 285 TYR A CA 1
ATOM 2100 C C . TYR A 1 285 ? 53.429 -23.822 -44.469 1.00 74.50 285 TYR A C 1
ATOM 2102 O O . TYR A 1 285 ? 53.002 -24.759 -43.793 1.00 74.50 285 TYR A O 1
ATOM 2110 N N . ASP A 1 286 ? 53.022 -22.561 -44.276 1.00 81.44 286 ASP A N 1
ATOM 2111 C CA . ASP A 1 286 ? 52.085 -22.146 -43.217 1.00 81.44 286 ASP A CA 1
ATOM 2112 C C . ASP A 1 286 ? 50.617 -22.436 -43.583 1.00 81.44 286 ASP A C 1
ATOM 2114 O O . ASP A 1 286 ? 49.746 -22.487 -42.714 1.00 81.44 286 ASP A O 1
ATOM 2118 N N . ASN A 1 287 ? 50.327 -22.680 -44.866 1.00 81.94 287 ASN A N 1
ATOM 2119 C CA . ASN A 1 287 ? 49.019 -23.118 -45.344 1.00 81.94 287 ASN A CA 1
ATOM 2120 C C . ASN A 1 287 ? 49.106 -24.560 -45.856 1.00 81.94 287 ASN A C 1
ATOM 2122 O O . ASN A 1 287 ? 49.791 -24.846 -46.836 1.00 81.94 287 ASN A O 1
ATOM 2126 N N . LYS A 1 288 ? 48.366 -25.473 -45.215 1.00 82.44 288 LYS A N 1
ATOM 2127 C CA . LYS A 1 288 ? 48.434 -26.911 -45.506 1.00 82.44 288 LYS A CA 1
ATOM 2128 C C . LYS A 1 288 ? 48.143 -27.246 -46.975 1.00 82.44 288 LYS A C 1
ATOM 2130 O O . LYS A 1 288 ? 48.828 -28.087 -47.543 1.00 82.44 288 LYS A O 1
ATOM 2135 N N . ALA A 1 289 ? 47.153 -26.603 -47.592 1.00 81.44 289 ALA A N 1
ATOM 2136 C CA . ALA A 1 289 ? 46.781 -26.899 -48.975 1.00 81.44 289 ALA A CA 1
ATOM 2137 C C . ALA A 1 289 ? 47.860 -26.434 -49.968 1.00 81.44 289 ALA A C 1
ATOM 2139 O O . ALA A 1 289 ? 48.180 -27.152 -50.912 1.00 81.44 289 ALA A O 1
ATOM 2140 N N . LEU A 1 290 ? 48.451 -25.261 -49.720 1.00 75.56 290 LEU A N 1
ATOM 2141 C CA . LEU A 1 290 ? 49.573 -24.730 -50.501 1.00 75.56 290 LEU A CA 1
ATOM 2142 C C . LEU A 1 290 ? 50.830 -25.583 -50.335 1.00 75.56 290 LEU A C 1
ATOM 2144 O O . LEU A 1 290 ? 51.475 -25.905 -51.329 1.00 75.56 290 LEU A O 1
ATOM 2148 N N . LYS A 1 291 ? 51.127 -26.011 -49.105 1.00 82.31 291 LYS A N 1
ATOM 2149 C CA . LYS A 1 291 ? 52.206 -26.953 -48.811 1.00 82.31 291 LYS A CA 1
ATOM 2150 C C . LYS A 1 291 ? 52.034 -28.259 -49.578 1.00 82.31 291 LYS A C 1
ATOM 2152 O O . LYS A 1 291 ? 52.945 -28.669 -50.286 1.00 82.31 291 LYS A O 1
ATOM 2157 N N . ASP A 1 292 ? 50.869 -28.892 -49.454 1.00 82.56 292 ASP A N 1
ATOM 2158 C CA . ASP A 1 292 ? 50.596 -30.177 -50.101 1.00 82.56 292 ASP A CA 1
ATOM 2159 C C . ASP A 1 292 ? 50.712 -30.055 -51.637 1.00 82.56 292 ASP A C 1
ATOM 2161 O O . ASP A 1 292 ? 51.219 -30.960 -52.297 1.00 82.56 292 ASP A O 1
ATOM 2165 N N . ALA A 1 293 ? 50.288 -28.923 -52.213 1.00 80.75 293 ALA A N 1
ATOM 2166 C CA . ALA A 1 293 ? 50.414 -28.653 -53.644 1.00 80.75 293 ALA A CA 1
ATOM 2167 C C . ALA A 1 293 ? 51.865 -28.385 -54.082 1.00 80.75 293 ALA A C 1
ATOM 2169 O O . ALA A 1 293 ? 52.268 -28.856 -55.146 1.00 80.75 293 ALA A O 1
ATOM 2170 N N . LEU A 1 294 ? 52.647 -27.653 -53.282 1.00 78.69 294 LEU A N 1
ATOM 2171 C CA . LEU A 1 294 ? 54.055 -27.365 -53.561 1.00 78.69 294 LEU A CA 1
ATOM 2172 C C . LEU A 1 294 ? 54.905 -28.639 -53.471 1.00 78.69 294 LEU A C 1
ATOM 2174 O O . LEU A 1 294 ? 55.663 -28.929 -54.394 1.00 78.69 294 LEU A O 1
ATOM 2178 N N . ASP A 1 295 ? 54.703 -29.438 -52.423 1.00 80.62 295 ASP A N 1
ATOM 2179 C CA . ASP A 1 295 ? 55.383 -30.723 -52.223 1.00 80.62 295 ASP A CA 1
ATOM 2180 C C . ASP A 1 295 ? 55.042 -31.727 -53.335 1.00 80.62 295 ASP A C 1
ATOM 2182 O O . ASP A 1 295 ? 55.880 -32.526 -53.737 1.00 80.62 295 ASP A O 1
ATOM 2186 N N . ALA A 1 296 ? 53.821 -31.681 -53.879 1.00 79.88 296 ALA A N 1
ATOM 2187 C CA . ALA A 1 296 ? 53.428 -32.525 -55.009 1.00 79.88 296 ALA A CA 1
ATOM 2188 C C . ALA A 1 296 ? 54.034 -32.078 -56.353 1.00 79.88 296 ALA A C 1
ATOM 2190 O O . ALA A 1 296 ? 53.981 -32.828 -57.331 1.00 79.88 296 ALA A O 1
ATOM 2191 N N . LYS A 1 297 ? 54.549 -30.845 -56.442 1.00 73.69 297 LYS A N 1
ATOM 2192 C CA . LYS A 1 297 ? 55.095 -30.254 -57.676 1.00 73.69 297 LYS A CA 1
ATOM 2193 C C . LYS A 1 297 ? 56.616 -30.142 -57.678 1.00 73.69 297 LYS A C 1
ATOM 2195 O O . LYS A 1 297 ? 57.194 -30.075 -58.760 1.00 73.69 297 LYS A O 1
ATOM 2200 N N . ILE A 1 298 ? 57.250 -30.146 -56.510 1.00 73.44 298 ILE A N 1
ATOM 2201 C CA . ILE A 1 298 ? 58.703 -30.171 -56.349 1.00 73.44 298 ILE A CA 1
ATOM 2202 C C . ILE A 1 298 ? 59.092 -31.576 -55.884 1.00 73.44 298 ILE A C 1
ATOM 2204 O O . ILE A 1 298 ? 59.013 -31.895 -54.703 1.00 73.44 298 ILE A O 1
ATOM 2208 N N . ASP A 1 299 ? 59.500 -32.424 -56.828 1.00 66.44 299 ASP A N 1
ATOM 2209 C CA . ASP A 1 299 ? 60.119 -33.712 -56.508 1.00 66.44 299 ASP A CA 1
ATOM 2210 C C . ASP A 1 299 ? 61.569 -33.463 -56.060 1.00 66.44 299 ASP A C 1
ATOM 2212 O O . ASP A 1 299 ? 62.305 -32.738 -56.734 1.00 66.44 299 ASP A O 1
ATOM 2216 N N . VAL A 1 300 ? 61.985 -34.037 -54.929 1.00 59.03 300 VAL A N 1
ATOM 2217 C CA . VAL A 1 300 ? 63.332 -33.845 -54.349 1.00 59.03 300 VAL A CA 1
ATOM 2218 C C . VAL A 1 300 ? 64.433 -34.328 -55.301 1.00 59.03 300 VAL A C 1
ATOM 2220 O O . VAL A 1 300 ? 65.542 -33.793 -55.274 1.00 59.03 300 VAL A O 1
ATOM 2223 N N . ASP A 1 301 ? 64.101 -35.260 -56.196 1.00 61.53 301 ASP A N 1
ATOM 2224 C CA . ASP A 1 301 ? 65.007 -35.796 -57.217 1.00 61.53 301 ASP A CA 1
ATOM 2225 C C . ASP A 1 301 ? 64.754 -35.201 -58.620 1.00 61.53 301 ASP A C 1
ATOM 2227 O O . ASP A 1 301 ? 65.407 -35.562 -59.607 1.00 61.53 301 ASP A O 1
ATOM 2231 N N . GLY A 1 302 ? 63.815 -34.256 -58.728 1.00 59.44 302 GLY A N 1
ATOM 2232 C CA . GLY A 1 302 ? 63.482 -33.558 -59.963 1.00 59.44 302 GLY A CA 1
ATOM 2233 C C . GLY A 1 302 ? 64.609 -32.619 -60.387 1.00 59.44 302 GLY A C 1
ATOM 2234 O O . GLY A 1 302 ? 64.822 -31.562 -59.797 1.00 59.44 302 GLY A O 1
ATOM 2235 N N . THR A 1 303 ? 65.336 -32.973 -61.448 1.00 61.31 303 THR A N 1
ATOM 2236 C CA . THR A 1 303 ? 66.359 -32.086 -62.017 1.00 61.31 303 THR A CA 1
ATOM 2237 C C . THR A 1 303 ? 65.676 -30.883 -62.672 1.00 61.31 303 THR A C 1
ATOM 2239 O O . THR A 1 303 ? 65.070 -31.013 -63.736 1.00 61.31 303 THR A O 1
ATOM 2242 N N . ILE A 1 304 ? 65.776 -29.698 -62.063 1.00 61.59 304 ILE A N 1
ATOM 2243 C CA . ILE A 1 304 ? 65.366 -28.449 -62.715 1.00 61.59 304 ILE A CA 1
ATOM 2244 C C . ILE A 1 304 ? 66.389 -28.172 -63.820 1.00 61.59 304 ILE A C 1
ATOM 2246 O O . ILE A 1 304 ? 67.536 -27.818 -63.548 1.00 61.59 304 ILE A O 1
ATOM 2250 N N . VAL A 1 305 ? 66.002 -28.384 -65.080 1.00 58.41 305 VAL A N 1
ATOM 2251 C CA . VAL A 1 305 ? 66.853 -28.082 -66.239 1.00 58.41 305 VAL A CA 1
ATOM 2252 C C . VAL A 1 305 ? 66.894 -26.566 -66.426 1.00 58.41 305 VAL A C 1
ATOM 2254 O O . VAL A 1 305 ? 66.138 -25.988 -67.202 1.00 58.41 305 VAL A O 1
ATOM 2257 N N . CYS A 1 306 ? 67.777 -25.906 -65.685 1.00 55.59 306 CYS A N 1
ATOM 2258 C CA . CYS A 1 306 ? 68.133 -24.515 -65.924 1.00 55.59 306 CYS A CA 1
ATOM 2259 C C . CYS A 1 306 ? 68.977 -24.485 -67.207 1.00 55.59 306 CYS A C 1
ATOM 2261 O O . CYS A 1 306 ? 70.105 -24.979 -67.208 1.00 55.59 306 CYS A O 1
ATOM 2263 N N . GLY A 1 307 ? 68.422 -23.989 -68.316 1.00 55.78 307 GLY A N 1
ATOM 2264 C CA . GLY A 1 307 ? 69.120 -23.938 -69.605 1.00 55.78 307 GLY A CA 1
ATOM 2265 C C . GLY A 1 307 ? 70.512 -23.292 -69.512 1.00 55.78 307 GLY A C 1
ATOM 2266 O O . GLY A 1 307 ? 70.751 -22.399 -68.701 1.00 55.78 307 GLY A O 1
ATOM 2267 N N . THR A 1 308 ? 71.449 -23.743 -70.348 1.00 53.91 308 THR A N 1
ATOM 2268 C CA . THR A 1 308 ? 72.803 -23.176 -70.429 1.00 53.91 308 THR A CA 1
ATOM 2269 C C . THR A 1 308 ? 72.789 -21.810 -71.104 1.00 53.91 308 THR A C 1
ATOM 2271 O O . THR A 1 308 ? 72.382 -21.701 -72.260 1.00 53.91 308 THR A O 1
ATOM 2274 N N . TYR A 1 309 ? 73.291 -20.787 -70.412 1.00 47.25 309 TYR A N 1
ATOM 2275 C CA . TYR A 1 309 ? 73.590 -19.489 -71.014 1.00 47.25 309 TYR A CA 1
ATOM 2276 C C . TYR A 1 309 ? 74.881 -19.611 -71.833 1.00 47.25 309 TYR A C 1
ATOM 2278 O O . TYR A 1 309 ? 75.922 -20.000 -71.301 1.00 47.25 309 TYR A O 1
ATOM 2286 N N . SER A 1 310 ? 74.822 -19.316 -73.129 1.00 46.81 310 SER A N 1
ATOM 2287 C CA . SER A 1 310 ? 76.017 -19.142 -73.956 1.00 46.81 310 SER A CA 1
ATOM 2288 C C . SER A 1 310 ? 76.535 -17.716 -73.782 1.00 46.81 310 SER A C 1
ATOM 2290 O O . SER A 1 310 ? 75.772 -16.768 -73.964 1.00 46.81 310 SER A O 1
ATOM 2292 N N . SER A 1 311 ? 77.809 -17.601 -73.404 1.00 47.34 311 SER A N 1
ATOM 2293 C CA . SER A 1 311 ? 78.580 -16.354 -73.289 1.00 47.34 311 SER A CA 1
ATOM 2294 C C . SER A 1 311 ? 78.601 -15.534 -74.571 1.00 47.34 311 SER A C 1
ATOM 2296 O O . SER A 1 311 ? 78.802 -16.176 -75.630 1.00 47.34 311 SER A O 1
#

Solvent-accessible surface area (backbone atoms only — not comparable to full-atom values): 17922 Å² total; per-residue (Å²): 128,83,86,81,81,77,50,76,45,78,48,80,41,85,80,56,95,83,72,56,50,72,78,30,40,38,40,16,67,72,72,60,29,34,34,33,36,36,80,88,76,73,47,75,45,73,80,42,83,70,83,85,61,68,89,77,56,64,79,90,70,56,53,68,82,59,43,68,78,72,58,92,83,84,60,90,89,62,82,58,64,67,61,50,48,54,50,48,55,52,48,51,55,52,49,57,52,48,53,52,53,53,48,53,52,51,54,51,53,52,51,53,50,54,54,49,50,53,51,51,52,52,49,52,53,50,52,54,49,51,54,52,54,53,51,54,50,51,53,53,50,54,54,50,53,54,52,51,52,53,50,50,54,51,50,54,51,51,53,53,52,51,54,52,51,50,55,50,49,55,52,49,52,53,49,52,50,56,71,50,64,57,57,42,70,20,28,33,26,28,30,61,78,46,21,25,69,42,64,34,76,63,12,46,74,35,60,48,45,68,76,34,53,68,63,80,53,28,80,62,29,39,24,29,27,29,37,24,72,35,55,21,50,48,76,89,51,61,43,48,56,87,88,45,97,83,75,58,51,56,45,38,49,56,14,35,40,35,21,72,18,72,76,19,33,36,75,42,92,66,26,70,94,69,84,53,74,88,72,48,87,72,59,64,73,78,39,69,71,53,28,56,52,49,59,74,70,53,55,96,83,59,79,78,82,76,78,85,82,80,132

pLDDT: mean 83.25, std 15.29, range [44.12, 98.88]

Nearest PDB structures (foldseek):
  5itd-assembly1_B  TM=2.393E-01  e=4.755E+00  Homo sapiens
  5uk8-assembly1_B  TM=2.690E-01  e=8.924E+00  Homo sapiens

Foldseek 3Di:
DPPDDEAEDEDADDDDQPPADARHWYQHPNVRWIWGADPPVRDIDTPDDDDPPCVPDDPVPDPPVVVVQPPDDDDPPDDDVVVVVVVVVVVVVVVVVVVVVVVVVVVVVVVVVVVVVVVVVVVVVVVVVVVVVVVVVVVVVVVVVVVVVVVVVVVVVVVVVVVVVVVVVVVVVVVVCVVLQQADEQAAAAQAQQFGCDGDPLVVQLPHDGGDHDDWQAPSQGRYKHFYQHKHFNPPNQEDEPDDPDPNGIADGGWMFGGNSPRGTYIDRPDDPDDDPVNDPDDLVVDPVSVVVVPVVDDVPDDPCPDDDDD